Protein 5NOH (pdb70)

Foldseek 3Di:
DPALVVLLVCLLVVHPPRDLLNNLLSVLVLLCVDDLVVLVVVLVVDDDPDPVNVLSVVSSVLSVVSVVPVVVSSVVLSPDDSVVSSVNSVSSVVVVVVVVVVD/DCALVRLLVCLLVVHPPRDLLNNLLSVLVLLQPDDLVVLVVVLVVDDPPDPVNVLSVLSSVLSVVSVVPVVVSSVVLSPDDSVVSSVNSVSSVVVVVVVVVVD

Solvent-accessible surface area: 11915 Å² total; per-residue (Å²): 40,155,50,44,42,1,21,0,3,0,20,40,18,74,2,16,89,28,82,61,72,49,0,0,44,5,0,5,125,6,1,94,78,14,77,34,93,61,0,80,150,46,56,103,113,50,141,169,147,22,99,100,39,176,45,10,65,51,0,23,63,41,13,67,34,2,164,145,63,78,144,114,3,24,84,71,4,88,164,45,80,46,106,63,0,59,118,7,0,101,20,0,1,57,6,45,68,41,25,77,140,113,156,161,90,46,43,65,24,24,0,62,8,20,40,45,89,108,85,148,32,80,60,71,48,0,0,46,5,0,6,120,7,1,82,138,14,78,1,79,68,0,69,133,48,53,105,115,48,130,166,137,18,87,102,36,168,50,13,44,25,0,16,11,5,7,62,22,2,147,186,58,77,128,122,3,22,79,6,1,88,102,0,40,47,104,11,0,58,120,3,0,85,24,0,1,53,8,44,87,46,43,77,136,117,154

InterPro domains:
  IPR000571 Zinc finger, CCCH-type [PS50103] (1-28)
  IPR000571 Zinc finger, CCCH-type [SM00356] (2-27)
  IPR009452 Pneumovirus matrix 2-1 [PF06436] (29-185)
  IPR009452 Pneumovirus matrix 2-1 [PIRSF003913] (1-191)
  IPR036855 Zinc finger, CCCH-type superfamily [SSF90229] (4-26)

Radius of gyration: 19.27 Å; Cα contacts (8 Å, |Δi|>4): 205; chains: 2; bounding box: 54×31×48 Å

Secondary structure (DSSP, 8-state):
--SHHHHHHHHHHT-TT--HHHHHHHHHHHHHHS-HHHHHHHHHTS-TT-THHHHHHHHHHHHHHHHH-HHHHHHHHHHS-HHHHHHHHHHHHHHHHHHHH--/--HHHHHHHHHHTT-TT--HHHHHHHHHHHHHTS-HHHHHHHHTTS-TT-HHHHHHHHHHHHHHHHHH-HHHHHHHHHHS-HHHHHHHHHHHHHHHHHHHHT-

Sequence (206 aa):
ALGVVGVLESYIGSINNITKQSACVAMSKLLTELNSDDIKKLRDNEELNSPKIRVYNTVISYIESNRKNNKQTIHLLKRLPADVLKKTIKNTLDIHKSITINNALGVVGVLESYIGSINNITKQSACVAMSKLLTELNSDDIKKLRDNEELNSPKIRVYNTVISYIESNRKNNKQTIHLLKRLPADVLKKTIKNTLDIHKSITINN

Organism: Human respiratory syncytial virus A (strain A2) (NCBI:txid11259)

Structure (mmCIF, N/CA/C/O backbone):
data_5NOH
#
_entry.id   5NOH
#
_cell.length_a   37.954
_cell.length_b   69.241
_cell.length_c   46.604
_cell.angle_alpha   90.000
_cell.angle_beta   90.050
_cell.angle_gamma   90.000
#
_symmetry.space_group_name_H-M   'P 1 21 1'
#
loop_
_entity.id
_entity.type
_entity.pdbx_description
1 polymer 'Transcription elongation factor M2-1'
2 water water
#
loop_
_atom_site.group_PDB
_atom_site.id
_atom_site.type_symbol
_atom_site.label_atom_id
_atom_site.label_alt_id
_atom_site.label_comp_id
_atom_site.label_asym_id
_atom_site.label_entity_id
_atom_site.label_seq_id
_atom_site.pdbx_PDB_ins_code
_atom_site.Cartn_x
_atom_site.Cartn_y
_atom_site.Cartn_z
_atom_site.occupancy
_atom_site.B_iso_or_equiv
_atom_site.auth_seq_id
_atom_site.auth_comp_id
_atom_site.auth_asym_id
_atom_site.auth_atom_id
_atom_site.pdbx_PDB_model_num
ATOM 1 N N . ALA A 1 1 ? 38.793 20.093 9.101 1.00 61.50 1 ALA A N 1
ATOM 2 C CA . ALA A 1 1 ? 39.343 18.874 8.524 1.00 63.76 1 ALA A CA 1
ATOM 3 C C . ALA A 1 1 ? 38.757 17.635 9.194 1.00 66.65 1 ALA A C 1
ATOM 4 O O . ALA A 1 1 ? 38.048 17.741 10.192 1.00 74.74 1 ALA A O 1
ATOM 6 N N . LEU A 1 2 ? 39.075 16.469 8.635 1.00 68.73 2 LEU A N 1
ATOM 7 C CA . LEU A 1 2 ? 38.538 15.176 9.064 1.00 62.64 2 LEU A CA 1
ATOM 8 C C . LEU A 1 2 ? 37.021 15.118 8.875 1.00 56.23 2 LEU A C 1
ATOM 9 O O . LEU A 1 2 ? 36.257 15.876 9.476 1.00 56.88 2 LEU A O 1
ATOM 14 N N . GLY A 1 3 ? 36.591 14.203 8.020 1.00 51.29 3 GLY A N 1
ATOM 15 C CA . GLY A 1 3 ? 35.197 14.133 7.633 1.00 46.00 3 GLY A CA 1
ATOM 16 C C . GLY A 1 3 ? 34.938 15.024 6.437 1.00 38.46 3 GLY A C 1
ATOM 17 O O . GLY A 1 3 ? 35.508 16.118 6.312 1.00 31.48 3 GLY A O 1
ATOM 18 N N . VAL A 1 4 ? 34.063 14.558 5.558 1.00 33.57 4 VAL A N 1
ATOM 19 C CA . VAL A 1 4 ? 33.756 15.281 4.337 1.00 32.17 4 VAL A CA 1
ATOM 20 C C . VAL A 1 4 ? 33.292 16.722 4.601 1.00 27.36 4 VAL A C 1
ATOM 21 O O . VAL A 1 4 ? 33.792 17.662 3.981 1.00 28.61 4 VAL A O 1
ATOM 25 N N . VAL A 1 5 ? 32.337 16.906 5.506 1.00 25.75 5 VAL A N 1
ATOM 26 C CA . VAL A 1 5 ? 31.796 18.249 5.710 1.00 27.54 5 VAL A CA 1
ATOM 27 C C . VAL A 1 5 ? 32.853 19.173 6.315 1.00 30.77 5 VAL A C 1
ATOM 28 O O . VAL A 1 5 ? 32.993 20.330 5.886 1.00 31.35 5 VAL A O 1
ATOM 32 N N . GLY A 1 6 ? 33.605 18.653 7.291 1.00 24.72 6 GLY A N 1
ATOM 33 C CA . GLY A 1 6 ? 34.653 19.411 7.952 1.00 29.25 6 GLY A CA 1
ATOM 34 C C . GLY A 1 6 ? 35.702 19.872 6.955 1.00 28.47 6 GLY A C 1
ATOM 35 O O . GLY A 1 6 ? 36.123 21.030 6.986 1.00 26.26 6 GLY A O 1
ATOM 36 N N . VAL A 1 7 ? 36.107 18.978 6.057 1.00 24.33 7 VAL A N 1
ATOM 37 C CA . VAL A 1 7 ? 37.077 19.325 5.010 1.00 24.62 7 VAL A CA 1
ATOM 38 C C . VAL A 1 7 ? 36.547 20.420 4.089 1.00 25.83 7 VAL A C 1
ATOM 39 O O . VAL A 1 7 ? 37.243 21.407 3.829 1.00 23.89 7 VAL A O 1
ATOM 43 N N . LEU A 1 8 ? 35.305 20.279 3.615 1.00 20.56 8 LEU A N 1
ATOM 44 C CA . LEU A 1 8 ? 34.786 21.223 2.637 1.00 21.92 8 LEU A CA 1
ATOM 45 C C . LEU A 1 8 ? 34.492 22.595 3.240 1.00 20.71 8 LEU A C 1
ATOM 46 O O . LEU A 1 8 ? 34.800 23.620 2.615 1.00 21.61 8 LEU A O 1
ATOM 51 N N . GLU A 1 9 ? 33.877 22.634 4.427 1.00 21.31 9 GLU A N 1
ATOM 52 C CA . GLU A 1 9 ? 33.672 23.915 5.107 1.00 26.35 9 GLU A CA 1
ATOM 53 C C . GLU A 1 9 ? 35.008 24.603 5.372 1.00 23.09 9 GLU A C 1
ATOM 54 O O . GLU A 1 9 ? 35.127 25.829 5.245 1.00 24.33 9 GLU A O 1
ATOM 60 N N . SER A 1 10 ? 36.007 23.812 5.750 1.00 23.99 10 SER A N 1
ATOM 61 C CA . SER A 1 10 ? 37.321 24.366 6.049 1.00 24.05 10 SER A CA 1
ATOM 62 C C . SER A 1 10 ? 37.950 24.964 4.796 1.00 25.39 10 SER A C 1
ATOM 63 O O . SER A 1 10 ? 38.534 26.052 4.853 1.00 27.26 10 SER A O 1
ATOM 66 N N . TYR A 1 11 ? 37.823 24.267 3.665 1.00 26.31 11 TYR A N 1
ATOM 67 C CA . TYR A 1 11 ? 38.407 24.752 2.409 1.00 26.66 11 TYR A CA 1
ATOM 68 C C . TYR A 1 11 ? 37.760 26.065 1.988 1.00 22.56 11 TYR A C 1
ATOM 69 O O . TYR A 1 11 ? 38.455 27.031 1.665 1.00 23.70 11 TYR A O 1
ATOM 78 N N . ILE A 1 12 ? 36.431 26.107 2.014 1.00 22.69 12 ILE A N 1
ATOM 79 C CA . ILE A 1 12 ? 35.694 27.329 1.709 1.00 28.10 12 ILE A CA 1
ATOM 80 C C . ILE A 1 12 ? 36.103 28.474 2.616 1.00 31.37 12 ILE A C 1
ATOM 81 O O . ILE A 1 12 ? 36.245 29.617 2.173 1.00 33.53 12 ILE A O 1
ATOM 86 N N . GLY A 1 13 ? 36.301 28.161 3.894 1.00 26.14 13 GLY A N 1
ATOM 87 C CA . GLY A 1 13 ? 36.622 29.175 4.881 1.00 26.31 13 GLY A CA 1
ATOM 88 C C . GLY A 1 13 ? 38.104 29.480 5.015 1.00 28.88 13 GLY A C 1
ATOM 89 O O . GLY A 1 13 ? 38.491 30.323 5.831 1.00 34.22 13 GLY A O 1
ATOM 90 N N . SER A 1 14 ? 38.931 28.801 4.224 1.00 26.18 14 SER A N 1
ATOM 91 C CA . SER A 1 14 ? 40.377 29.036 4.223 1.00 30.43 14 SER A CA 1
ATOM 92 C C . SER A 1 14 ? 41.011 28.740 5.587 1.00 28.10 14 SER A C 1
ATOM 93 O O . SER A 1 14 ? 41.919 29.453 6.039 1.00 30.76 14 SER A O 1
ATOM 96 N N . ILE A 1 15 ? 40.535 27.691 6.248 1.00 27.09 15 ILE A N 1
ATOM 97 C CA . ILE A 1 15 ? 41.162 27.266 7.498 1.00 31.14 15 ILE A CA 1
ATOM 98 C C . ILE A 1 15 ? 41.540 25.791 7.418 1.00 29.08 15 ILE A C 1
ATOM 99 O O . ILE A 1 15 ? 41.084 25.075 6.515 1.00 24.53 15 ILE A O 1
ATOM 104 N N . ASN A 1 16 ? 42.395 25.376 8.359 1.00 29.46 16 ASN A N 1
ATOM 105 C CA . ASN A 1 16 ? 42.899 24.006 8.487 1.00 29.19 16 ASN A CA 1
ATOM 106 C C . ASN A 1 16 ? 43.807 23.563 7.340 1.00 26.42 16 ASN A C 1
ATOM 107 O O . ASN A 1 16 ? 44.076 22.368 7.194 1.00 26.16 16 ASN A O 1
ATOM 112 N N . ASN A 1 17 ? 44.294 24.520 6.551 1.00 25.24 17 ASN A N 1
ATOM 113 C CA . ASN A 1 17 ? 45.248 24.233 5.471 1.00 24.65 17 ASN A CA 1
ATOM 114 C C . ASN A 1 17 ? 44.814 23.087 4.560 1.00 33.76 17 ASN A C 1
ATOM 115 O O . ASN A 1 17 ? 45.587 22.175 4.272 1.00 34.03 17 ASN A O 1
ATOM 120 N N . ILE A 1 18 ? 43.567 23.125 4.117 1.00 28.77 18 ILE A N 1
ATOM 121 C CA . ILE A 1 18 ? 43.065 22.093 3.233 1.00 22.30 18 ILE A CA 1
ATOM 122 C C . ILE A 1 18 ? 43.634 22.295 1.837 1.00 28.07 18 ILE A C 1
ATOM 123 O O . ILE A 1 18 ? 43.543 23.382 1.269 1.00 29.87 18 ILE A O 1
ATOM 128 N N . THR A 1 19 ? 44.238 21.262 1.276 1.00 26.15 19 THR A N 1
ATOM 129 C CA . THR A 1 19 ? 44.753 21.411 -0.073 1.00 29.92 19 THR A CA 1
ATOM 130 C C . THR A 1 19 ? 43.594 21.299 -1.069 1.00 31.03 19 THR A C 1
ATOM 131 O O . THR A 1 19 ? 42.542 20.745 -0.751 1.00 26.04 19 THR A O 1
ATOM 135 N N . LYS A 1 20 ? 43.790 21.864 -2.253 1.00 25.97 20 LYS A N 1
ATOM 136 C CA . LYS A 1 20 ? 42.828 21.740 -3.351 1.00 31.75 20 LYS A CA 1
ATOM 137 C C . LYS A 1 20 ? 42.488 20.266 -3.589 1.00 28.58 20 LYS A C 1
ATOM 138 O O . LYS A 1 20 ? 41.315 19.892 -3.712 1.00 25.25 20 LYS A O 1
ATOM 144 N N . GLN A 1 21 ? 43.527 19.428 -3.615 1.00 30.64 21 GLN A N 1
ATOM 145 C CA . GLN A 1 21 ? 43.352 17.986 -3.806 1.00 31.10 21 GLN A CA 1
ATOM 146 C C . GLN A 1 21 ? 42.396 17.376 -2.775 1.00 29.77 21 GLN A C 1
ATOM 147 O O . GLN A 1 21 ? 41.491 16.619 -3.136 1.00 34.09 21 GLN A O 1
ATOM 153 N N . SER A 1 22 ? 42.588 17.715 -1.502 1.00 29.85 22 SER A N 1
ATOM 154 C CA . SER A 1 22 ? 41.753 17.173 -0.422 1.00 27.94 22 SER A CA 1
ATOM 155 C C . SER A 1 22 ? 40.309 17.607 -0.554 1.00 26.76 22 SER A C 1
ATOM 156 O O . SER A 1 22 ? 39.389 16.827 -0.306 1.00 25.67 22 SER A O 1
ATOM 159 N N . ALA A 1 23 ? 40.113 18.869 -0.918 1.00 24.99 23 ALA A N 1
ATOM 160 C CA . ALA A 1 23 ? 38.769 19.400 -1.086 1.00 25.68 23 ALA A CA 1
ATOM 161 C C . ALA A 1 23 ? 38.061 18.701 -2.251 1.00 27.23 23 ALA A C 1
ATOM 162 O O . ALA A 1 23 ? 36.882 18.376 -2.161 1.00 30.12 23 ALA A O 1
ATOM 164 N N . CYS A 1 24 ? 38.781 18.464 -3.344 1.00 25.77 24 CYS A N 1
ATOM 165 C CA . CYS A 1 24 ? 38.169 17.828 -4.507 1.00 25.83 24 CYS A CA 1
ATOM 166 C C . CYS A 1 24 ? 37.890 16.349 -4.243 1.00 28.13 24 CYS A C 1
ATOM 167 O O . CYS A 1 24 ? 36.882 15.807 -4.709 1.00 25.89 24 CYS A O 1
ATOM 170 N N . VAL A 1 25 ? 38.768 15.701 -3.486 1.00 26.40 25 VAL A N 1
ATOM 171 C CA . VAL A 1 25 ? 38.509 14.325 -3.066 1.00 29.26 25 VAL A CA 1
ATOM 172 C C . VAL A 1 25 ? 37.266 14.246 -2.175 1.00 30.86 25 VAL A C 1
ATOM 173 O O . VAL A 1 25 ? 36.431 13.348 -2.351 1.00 31.57 25 VAL A O 1
ATOM 177 N N . ALA A 1 26 ? 37.128 15.188 -1.237 1.00 23.95 26 ALA A N 1
ATOM 178 C CA . ALA A 1 26 ? 35.936 15.231 -0.376 1.00 26.38 26 ALA A CA 1
ATOM 179 C C . ALA A 1 26 ? 34.669 15.544 -1.181 1.00 24.54 26 ALA A C 1
ATOM 180 O O . ALA A 1 26 ? 33.597 15.040 -0.870 1.00 27.69 26 ALA A O 1
ATOM 182 N N . MET A 1 27 ? 34.789 16.418 -2.176 1.00 21.44 27 MET A N 1
ATOM 183 C CA . MET A 1 27 ? 33.653 16.739 -3.036 1.00 25.39 27 MET A CA 1
ATOM 184 C C . MET A 1 27 ? 33.143 15.497 -3.762 1.00 29.39 27 MET A C 1
ATOM 185 O O . MET A 1 27 ? 31.926 15.279 -3.873 1.00 25.41 27 MET A O 1
ATOM 190 N N . SER A 1 28 ? 34.073 14.676 -4.245 1.00 27.22 28 SER A N 1
ATOM 191 C CA . SER A 1 28 ? 33.703 13.451 -4.939 1.00 27.97 28 SER A CA 1
ATOM 192 C C . SER A 1 28 ? 32.893 12.532 -4.014 1.00 33.00 28 SER A C 1
ATOM 193 O O . SER A 1 28 ? 31.855 11.973 -4.417 1.00 24.29 28 SER A O 1
ATOM 196 N N . LYS A 1 29 ? 33.362 12.392 -2.776 1.00 26.98 29 LYS A N 1
ATOM 197 C CA . LYS A 1 29 ? 32.651 11.608 -1.763 1.00 29.18 29 LYS A CA 1
ATOM 198 C C . LYS A 1 29 ? 31.246 12.156 -1.471 1.00 27.17 29 LYS A C 1
ATOM 199 O O . LYS A 1 29 ? 30.296 11.389 -1.334 1.00 32.24 29 LYS A O 1
ATOM 205 N N . LEU A 1 30 ? 31.118 13.475 -1.361 1.00 26.57 30 LEU A N 1
ATOM 206 C CA . LEU A 1 30 ? 29.804 14.087 -1.130 1.00 26.70 30 LEU A CA 1
ATOM 207 C C . LEU A 1 30 ? 28.857 13.869 -2.322 1.00 28.39 30 LEU A C 1
ATOM 208 O O . LEU A 1 30 ? 27.684 13.513 -2.141 1.00 27.60 30 LEU A O 1
ATOM 213 N N . LEU A 1 31 ? 29.366 14.081 -3.534 1.00 24.75 31 LEU A N 1
ATOM 214 C CA . LEU A 1 31 ? 28.570 13.899 -4.748 1.00 23.29 31 LEU A CA 1
ATOM 215 C C . LEU A 1 31 ? 28.089 12.459 -4.866 1.00 24.19 31 LEU A C 1
ATOM 216 O O . LEU A 1 31 ? 26.972 12.209 -5.307 1.00 26.30 31 LEU A O 1
ATOM 221 N N . THR A 1 32 ? 28.934 11.521 -4.451 1.00 26.61 32 THR A N 1
ATOM 222 C CA . THR A 1 32 ? 28.561 10.108 -4.452 1.00 31.42 32 THR A CA 1
ATOM 223 C C . THR A 1 32 ? 27.376 9.869 -3.515 1.00 33.62 32 THR A C 1
ATOM 224 O O . THR A 1 32 ? 26.484 9.074 -3.811 1.00 30.79 32 THR A O 1
ATOM 228 N N . GLU A 1 33 ? 27.368 10.576 -2.392 1.00 31.03 33 GLU A N 1
ATOM 229 C CA . GLU A 1 33 ? 26.320 10.390 -1.395 1.00 35.24 33 GLU A CA 1
ATOM 230 C C . GLU A 1 33 ? 25.009 11.023 -1.847 1.00 36.54 33 GLU A C 1
ATOM 231 O O . GLU A 1 33 ? 23.935 10.542 -1.496 1.00 39.37 33 GLU A O 1
ATOM 233 N N . LEU A 1 34 ? 25.095 12.100 -2.624 1.00 30.84 34 LEU A N 1
ATOM 234 C CA . LEU A 1 34 ? 23.895 12.797 -3.083 1.00 33.72 34 LEU A CA 1
ATOM 235 C C . LEU A 1 34 ? 23.184 11.995 -4.167 1.00 33.57 34 LEU A C 1
ATOM 236 O O . LEU A 1 34 ? 23.820 11.344 -4.995 1.00 34.50 34 LEU A O 1
ATOM 241 N N . ASN A 1 35 ? 21.857 12.030 -4.137 1.00 31.55 35 ASN A N 1
ATOM 242 C CA . ASN A 1 35 ? 21.049 11.363 -5.146 1.00 40.25 35 ASN A CA 1
ATOM 243 C C . ASN A 1 35 ? 20.437 12.394 -6.097 1.00 36.28 35 ASN A C 1
ATOM 244 O O . ASN A 1 35 ? 19.714 13.289 -5.668 1.00 35.95 35 ASN A O 1
ATOM 249 N N . SER A 1 36 ? 20.745 12.281 -7.384 1.00 35.04 36 SER A N 1
ATOM 250 C CA . SER A 1 36 ? 20.319 13.292 -8.343 1.00 41.16 36 SER A CA 1
ATOM 251 C C . SER A 1 36 ? 18.791 13.336 -8.489 1.00 41.39 36 SER A C 1
ATOM 252 O O . SER A 1 36 ? 18.223 14.386 -8.790 1.00 42.83 36 SER A O 1
ATOM 255 N N . ASP A 1 37 ? 18.123 12.208 -8.268 1.00 40.33 37 ASP A N 1
ATOM 256 C CA . ASP A 1 37 ? 16.664 12.203 -8.284 1.00 42.57 37 ASP A CA 1
ATOM 257 C C . ASP A 1 37 ? 16.083 13.029 -7.127 1.00 47.44 37 ASP A C 1
ATOM 258 O O . ASP A 1 37 ? 15.056 13.692 -7.287 1.00 47.49 37 ASP A O 1
ATOM 263 N N . ASP A 1 38 ? 16.733 12.996 -5.968 1.00 44.62 38 ASP A N 1
ATOM 264 C CA . ASP A 1 38 ? 16.287 13.807 -4.834 1.00 48.55 38 ASP A CA 1
ATOM 265 C C . ASP A 1 38 ? 16.367 15.289 -5.168 1.00 45.15 38 ASP A C 1
ATOM 266 O O . ASP A 1 38 ? 15.500 16.077 -4.798 1.00 45.96 38 ASP A O 1
ATOM 271 N N . ILE A 1 39 ? 17.433 15.657 -5.867 1.00 41.19 39 ILE A N 1
ATOM 272 C CA . ILE A 1 39 ? 17.711 17.050 -6.181 1.00 34.11 39 ILE A CA 1
ATOM 273 C C . ILE A 1 39 ? 16.779 17.564 -7.272 1.00 34.86 39 ILE A C 1
ATOM 274 O O . ILE A 1 39 ? 16.304 18.700 -7.202 1.00 34.14 39 ILE A O 1
ATOM 279 N N . LYS A 1 40 ? 16.510 16.729 -8.271 1.00 29.10 40 LYS A N 1
ATOM 280 C CA . LYS A 1 40 ? 15.505 17.077 -9.284 1.00 36.96 40 LYS A CA 1
ATOM 281 C C . LYS A 1 40 ? 14.143 17.329 -8.639 1.00 36.36 40 LYS A C 1
ATOM 282 O O . LYS A 1 40 ? 13.413 18.237 -9.049 1.00 35.42 40 LYS A O 1
ATOM 288 N N . LYS A 1 41 ? 13.813 16.543 -7.616 1.00 41.44 41 LYS A N 1
ATOM 289 C CA . LYS A 1 41 ? 12.569 16.749 -6.873 1.00 48.79 41 LYS A CA 1
ATOM 290 C C . LYS A 1 41 ? 12.566 18.093 -6.148 1.00 40.27 41 LYS A C 1
ATOM 291 O O . LYS A 1 41 ? 11.585 18.833 -6.206 1.00 35.01 41 LYS A O 1
ATOM 297 N N . LEU A 1 42 ? 13.668 18.416 -5.478 1.00 37.25 42 LEU A N 1
ATOM 298 C CA . LEU A 1 42 ? 13.783 19.703 -4.802 1.00 35.36 42 LEU A CA 1
ATOM 299 C C . LEU A 1 42 ? 13.664 20.836 -5.816 1.00 36.10 42 LEU A C 1
ATOM 300 O O . LEU A 1 42 ? 13.009 21.848 -5.566 1.00 30.84 42 LEU A O 1
ATOM 305 N N . ARG A 1 43 ? 14.312 20.654 -6.960 1.00 32.10 43 ARG A N 1
ATOM 306 C CA . ARG A 1 43 ? 14.286 21.638 -8.035 1.00 29.71 43 ARG A CA 1
ATOM 307 C C . ARG A 1 43 ? 12.852 21.917 -8.518 1.00 34.07 43 ARG A C 1
ATOM 308 O O . ARG A 1 43 ? 12.458 23.070 -8.757 1.00 32.09 43 ARG A O 1
ATOM 316 N N . ASP A 1 44 ? 12.067 20.861 -8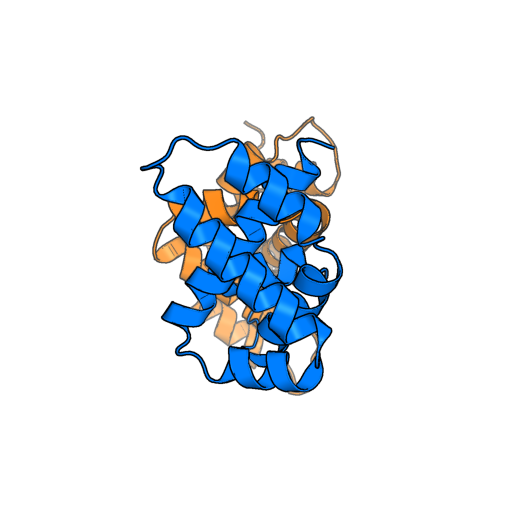.653 1.00 31.71 44 ASP A N 1
ATOM 317 C CA . ASP A 1 44 ? 10.722 21.010 -9.178 1.00 36.07 44 ASP A CA 1
ATOM 318 C C . ASP A 1 44 ? 9.742 21.554 -8.135 1.00 35.36 44 ASP A C 1
ATOM 319 O O . ASP A 1 44 ? 8.580 21.819 -8.457 1.00 37.49 44 ASP A O 1
ATOM 324 N N . ASN A 1 45 ? 10.204 21.735 -6.897 1.00 34.21 45 ASN A N 1
ATOM 325 C CA . ASN A 1 45 ? 9.373 22.374 -5.865 1.00 35.34 45 ASN A CA 1
ATOM 326 C C . ASN A 1 45 ? 9.434 23.890 -5.984 1.00 39.98 45 ASN A C 1
ATOM 327 O O . ASN A 1 45 ? 8.711 24.602 -5.290 1.00 37.29 45 ASN A O 1
ATOM 332 N N . GLU A 1 46 ? 10.325 24.377 -6.843 1.00 35.59 46 GLU A N 1
ATOM 333 C CA . GLU A 1 46 ? 10.540 25.810 -7.001 1.00 33.75 46 GLU A CA 1
ATOM 334 C C . GLU A 1 46 ? 9.634 26.434 -8.059 1.00 35.13 46 GLU A C 1
ATOM 335 O O . GLU A 1 46 ? 9.252 25.775 -9.026 1.00 34.92 46 GLU A O 1
ATOM 341 N N . GLU A 1 47 ? 9.302 27.709 -7.874 1.00 34.65 47 GLU A N 1
ATOM 342 C CA . GLU A 1 47 ? 8.589 28.466 -8.896 1.00 35.29 47 GLU A CA 1
ATOM 343 C C . GLU A 1 47 ? 9.507 28.731 -10.084 1.00 44.33 47 GLU A C 1
ATOM 344 O O . GLU A 1 47 ? 10.732 28.678 -9.947 1.00 38.86 47 GLU A O 1
ATOM 350 N N . LEU A 1 48 ? 8.902 29.034 -11.232 1.00 46.49 48 LEU A N 1
ATOM 351 C CA . LEU A 1 48 ? 9.604 29.054 -12.513 1.00 43.89 48 LEU A CA 1
ATOM 352 C C . LEU A 1 48 ? 10.780 30.032 -12.599 1.00 45.24 48 LEU A C 1
ATOM 353 O O . LEU A 1 48 ? 11.800 29.700 -13.209 1.00 43.57 48 LEU A O 1
ATOM 358 N N . ASN A 1 49 ? 10.679 31.223 -12.015 1.00 46.06 49 ASN A N 1
ATOM 359 C CA . ASN A 1 49 ? 11.874 32.068 -12.003 1.00 61.40 49 ASN A CA 1
ATOM 360 C C . ASN A 1 49 ? 12.549 32.145 -10.628 1.00 43.68 49 ASN A C 1
ATOM 361 O O . ASN A 1 49 ? 13.015 33.201 -10.205 1.00 38.26 49 ASN A O 1
ATOM 366 N N . SER A 1 50 ? 12.640 31.007 -9.951 1.00 35.13 50 SER A N 1
ATOM 367 C CA . SER A 1 50 ? 13.497 30.903 -8.777 1.00 32.99 50 SER A CA 1
ATOM 368 C C . SER A 1 50 ? 14.954 30.776 -9.222 1.00 34.61 50 SER A C 1
ATOM 369 O O . SER A 1 50 ? 15.257 29.952 -10.080 1.00 35.20 50 SER A O 1
ATOM 372 N N . PRO A 1 51 ? 15.855 31.591 -8.644 1.00 39.86 51 PRO A N 1
ATOM 373 C CA . PRO A 1 51 ? 17.294 31.474 -8.919 1.00 39.14 51 PRO A CA 1
ATOM 374 C C . PRO A 1 51 ? 17.863 30.118 -8.504 1.00 35.52 51 PRO A C 1
ATOM 375 O O . PRO A 1 51 ? 18.935 29.731 -8.972 1.00 35.80 51 PRO A O 1
ATOM 379 N N . LYS A 1 52 ? 17.145 29.397 -7.650 1.00 31.08 52 LYS A N 1
ATOM 380 C CA . LYS A 1 52 ? 17.630 28.116 -7.149 1.00 32.40 52 LYS A CA 1
ATOM 381 C C . LYS A 1 52 ? 17.657 27.010 -8.205 1.00 28.44 52 LYS A C 1
ATOM 382 O O . LYS A 1 52 ? 18.453 26.080 -8.098 1.00 29.93 52 LYS A O 1
ATOM 388 N N . ILE A 1 53 ? 16.785 27.097 -9.208 1.00 30.19 53 ILE A N 1
ATOM 389 C CA . ILE A 1 53 ? 16.692 26.062 -10.232 1.00 27.56 53 ILE A CA 1
ATOM 390 C C . ILE A 1 53 ? 18.022 25.895 -10.982 1.00 34.93 53 ILE A C 1
ATOM 391 O O . ILE A 1 53 ? 18.512 24.783 -11.151 1.00 26.16 53 ILE A O 1
ATOM 396 N N . ARG A 1 54 ? 18.583 27.011 -11.433 1.00 27.75 54 ARG A N 1
ATOM 397 C CA . ARG A 1 54 ? 19.896 27.028 -12.080 1.00 32.68 54 ARG A CA 1
ATOM 398 C C . ARG A 1 54 ? 20.982 26.397 -11.201 1.00 33.91 54 ARG A C 1
ATOM 399 O O . ARG A 1 54 ? 21.840 25.644 -11.685 1.00 30.78 54 ARG A O 1
ATOM 407 N N . VAL A 1 55 ? 20.951 26.711 -9.909 1.00 35.48 55 VAL A N 1
ATOM 408 C CA . VAL A 1 55 ? 21.930 26.157 -8.967 1.00 27.42 55 VAL A CA 1
ATOM 409 C C . VAL A 1 55 ? 21.773 24.636 -8.850 1.00 33.24 55 VAL A C 1
ATOM 410 O O . VAL A 1 55 ? 22.748 23.891 -8.943 1.00 25.69 55 VAL A O 1
ATOM 414 N N . TYR A 1 56 ? 20.534 24.185 -8.647 1.00 29.90 56 TYR A N 1
ATOM 415 C CA . TYR A 1 56 ? 20.216 22.759 -8.591 1.00 27.53 56 TYR A CA 1
ATOM 416 C C . TYR A 1 56 ? 20.738 22.033 -9.820 1.00 28.22 56 TYR A C 1
ATOM 417 O O . TYR A 1 56 ? 21.327 20.952 -9.717 1.00 26.81 56 TYR A O 1
ATOM 426 N N . ASN A 1 57 ? 20.527 22.634 -10.985 1.00 24.57 57 ASN A N 1
ATOM 427 C CA . ASN A 1 57 ? 21.003 22.038 -12.220 1.00 24.41 57 ASN A CA 1
ATOM 428 C C . ASN A 1 57 ? 22.535 21.921 -12.284 1.00 23.97 57 ASN A C 1
ATOM 429 O O . ASN A 1 57 ? 23.040 20.937 -12.818 1.00 23.79 57 ASN A O 1
ATOM 434 N N . THR A 1 58 ? 23.275 22.900 -11.773 1.00 26.63 58 THR A N 1
ATOM 435 C CA . THR A 1 58 ? 24.741 22.748 -11.772 1.00 29.71 58 THR A CA 1
ATOM 436 C C . THR A 1 58 ? 25.162 21.591 -10.863 1.00 30.18 58 THR A C 1
ATOM 437 O O . THR A 1 58 ? 26.081 20.843 -11.193 1.00 26.30 58 THR A O 1
ATOM 441 N N . VAL A 1 59 ? 24.484 21.419 -9.731 1.00 24.49 59 VAL A N 1
ATOM 442 C CA . VAL A 1 59 ? 24.884 20.353 -8.808 1.00 29.66 59 VAL A CA 1
ATOM 443 C C . VAL A 1 59 ? 24.521 18.994 -9.412 1.00 26.69 59 VAL A C 1
ATOM 444 O O . VAL A 1 59 ? 25.262 18.025 -9.277 1.00 25.25 59 VAL A O 1
ATOM 448 N N . ILE A 1 60 ? 23.391 18.926 -10.102 1.00 24.51 60 ILE A N 1
ATOM 449 C CA . ILE A 1 60 ? 23.057 17.726 -10.860 1.00 23.60 60 ILE A CA 1
ATOM 450 C C . ILE A 1 60 ? 24.157 17.392 -11.889 1.00 26.03 60 ILE A C 1
ATOM 451 O O . ILE A 1 60 ? 24.522 16.227 -12.061 1.00 23.42 60 ILE A O 1
ATOM 456 N N . SER A 1 61 ? 24.704 18.411 -12.548 1.00 22.92 61 SER A N 1
ATOM 457 C CA . SER A 1 61 ? 25.771 18.167 -13.525 1.00 26.45 61 SER A CA 1
ATOM 458 C C . SER A 1 61 ? 27.053 17.640 -12.847 1.00 27.67 61 SER A C 1
ATOM 459 O O . SER A 1 61 ? 27.771 16.822 -13.432 1.00 25.44 61 SER A O 1
ATOM 462 N N . TYR A 1 62 ? 27.336 18.085 -11.624 1.00 24.09 62 TYR A N 1
ATOM 463 C CA . TYR A 1 62 ? 28.522 17.574 -10.910 1.00 26.98 62 TYR A CA 1
ATOM 464 C C . TYR A 1 62 ? 28.319 16.106 -10.557 1.00 27.82 62 TYR A C 1
ATOM 465 O O . TYR A 1 62 ? 29.230 15.289 -10.709 1.00 26.29 62 TYR A O 1
ATOM 474 N N . ILE A 1 63 ? 27.118 15.776 -10.085 1.00 26.58 63 ILE A N 1
ATOM 475 C CA . ILE A 1 63 ? 26.817 14.411 -9.668 1.00 24.03 63 ILE A CA 1
ATOM 476 C C . ILE A 1 63 ? 26.932 13.457 -10.851 1.00 28.53 63 ILE A C 1
ATOM 477 O O . ILE A 1 63 ? 27.437 12.341 -10.719 1.00 28.03 63 ILE A O 1
ATOM 482 N N . GLU A 1 64 ? 26.458 13.907 -12.010 1.00 30.78 64 GLU A N 1
ATOM 483 C CA . GLU A 1 64 ? 26.457 13.086 -13.211 1.00 28.19 64 GLU A CA 1
ATOM 484 C C . GLU A 1 64 ? 27.889 12.856 -13.686 1.00 29.45 64 GLU A C 1
ATOM 485 O O . GLU A 1 64 ? 28.263 11.741 -14.050 1.00 30.77 64 GLU A O 1
ATOM 491 N N . SER A 1 65 ? 28.695 13.913 -13.671 1.00 28.92 65 SER A N 1
ATOM 492 C CA . SER A 1 65 ? 30.117 13.772 -14.000 1.00 32.45 65 SER A CA 1
ATOM 493 C C . SER A 1 65 ? 30.819 12.790 -13.053 1.00 30.48 65 SER A C 1
ATOM 494 O O . SER A 1 65 ? 31.566 11.903 -13.489 1.00 25.56 65 SER A O 1
ATOM 497 N N . ASN A 1 66 ? 30.559 12.947 -11.759 1.00 27.82 66 ASN A N 1
ATOM 498 C CA . ASN A 1 66 ? 31.209 12.124 -10.738 1.00 30.03 66 ASN A CA 1
ATOM 499 C C . ASN A 1 66 ? 30.798 10.661 -10.870 1.00 29.43 66 ASN A C 1
ATOM 500 O O . ASN A 1 66 ? 31.613 9.755 -10.691 1.00 27.35 66 ASN A O 1
ATOM 505 N N . ARG A 1 67 ? 29.533 10.435 -11.216 1.00 30.31 67 ARG A N 1
ATOM 506 C CA . ARG A 1 67 ? 29.036 9.073 -11.356 1.00 29.85 67 ARG A CA 1
ATOM 507 C C . ARG A 1 67 ? 29.753 8.335 -12.493 1.00 30.55 67 ARG A C 1
ATOM 508 O O . ARG A 1 67 ? 30.070 7.156 -12.364 1.00 36.48 67 ARG A O 1
ATOM 516 N N . LYS A 1 68 ? 30.012 9.032 -13.597 1.00 27.54 68 LYS A N 1
ATOM 517 C CA . LYS A 1 68 ? 30.694 8.427 -14.748 1.00 30.14 68 LYS A CA 1
ATOM 518 C C . LYS A 1 68 ? 32.144 8.081 -14.436 1.00 32.90 68 LYS A C 1
ATOM 519 O O . LYS A 1 68 ? 32.650 7.048 -14.878 1.00 32.57 68 LYS A O 1
ATOM 525 N N . ASN A 1 69 ? 32.800 8.945 -13.669 1.00 29.55 69 ASN A N 1
ATOM 526 C CA . ASN A 1 69 ? 34.211 8.778 -13.355 1.00 29.69 69 ASN A CA 1
ATOM 527 C C . ASN A 1 69 ? 34.62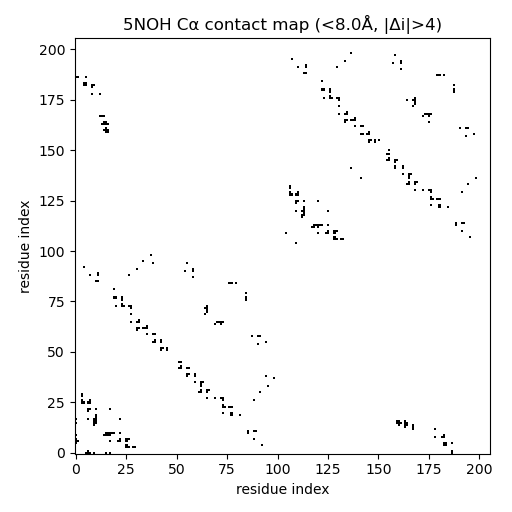2 9.650 -12.166 1.00 26.26 69 ASN A C 1
ATOM 528 O O . ASN A 1 69 ? 34.739 10.872 -12.299 1.00 29.46 69 ASN A O 1
ATOM 533 N N . ASN A 1 70 ? 34.821 9.029 -11.004 1.00 25.96 70 ASN A N 1
ATOM 534 C CA . ASN A 1 70 ? 35.238 9.751 -9.790 1.00 27.28 70 ASN A CA 1
ATOM 535 C C . ASN A 1 70 ? 36.579 10.476 -9.961 1.00 23.62 70 ASN A C 1
ATOM 536 O O . ASN A 1 70 ? 36.694 11.677 -9.710 1.00 25.35 70 ASN A O 1
ATOM 541 N N . LYS A 1 71 ? 37.594 9.730 -10.371 1.00 24.03 71 LYS A N 1
ATOM 542 C CA . LYS A 1 71 ? 38.952 10.274 -10.465 1.00 31.93 71 LYS A CA 1
ATOM 543 C C . LYS A 1 71 ? 39.048 11.407 -11.499 1.00 29.57 71 LYS A C 1
ATOM 544 O O . LYS A 1 71 ? 39.688 12.432 -11.244 1.00 28.32 71 LYS A O 1
ATOM 550 N N . GLN A 1 72 ? 38.391 11.239 -12.645 1.00 32.73 72 GLN A N 1
ATOM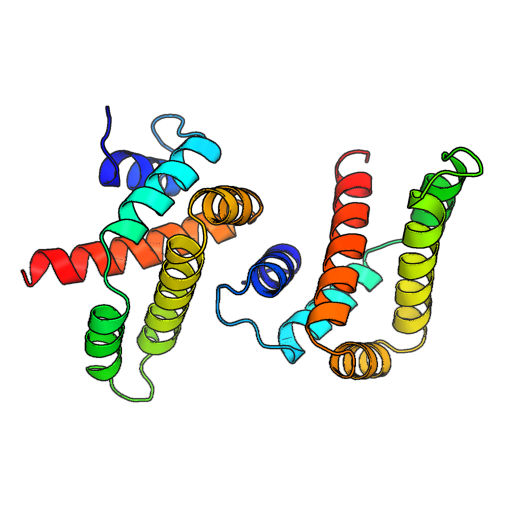 551 C CA . GLN A 1 72 ? 38.369 12.279 -13.676 1.00 30.98 72 GLN A CA 1
ATOM 552 C C . GLN A 1 72 ? 37.652 13.541 -13.176 1.00 27.57 72 GLN A C 1
ATOM 553 O O . GLN A 1 72 ? 38.048 14.669 -13.491 1.00 27.17 72 GLN A O 1
ATOM 559 N N . THR A 1 73 ? 36.599 13.361 -12.386 1.00 24.88 73 THR A N 1
ATOM 560 C CA . THR A 1 73 ? 35.884 14.512 -11.847 1.00 28.29 73 THR A CA 1
ATOM 561 C C . THR A 1 73 ? 36.701 15.248 -10.771 1.00 22.81 73 THR A C 1
ATOM 562 O O . THR A 1 73 ? 36.677 16.487 -10.685 1.00 24.42 73 THR A O 1
ATOM 566 N N . ILE A 1 74 ? 37.421 14.490 -9.955 1.00 22.71 74 ILE A N 1
ATOM 567 C CA . ILE A 1 74 ? 38.346 15.090 -8.988 1.00 25.44 74 ILE A CA 1
ATOM 568 C C . ILE A 1 74 ? 39.379 15.944 -9.724 1.00 28.93 74 ILE A C 1
ATOM 569 O O . ILE A 1 74 ? 39.650 17.082 -9.319 1.00 29.69 74 ILE A O 1
ATOM 574 N N . HIS A 1 75 ? 39.928 15.412 -10.817 1.00 24.23 75 HIS A N 1
ATOM 575 C CA . HIS A 1 75 ? 40.917 16.152 -11.613 1.00 27.33 75 HIS A CA 1
ATOM 576 C C . HIS A 1 75 ? 40.303 17.395 -12.249 1.00 35.11 75 HIS A C 1
ATOM 577 O O . HIS A 1 75 ? 40.920 18.462 -12.277 1.00 24.67 75 HIS A O 1
ATOM 584 N N . LEU A 1 76 ? 39.087 17.241 -12.765 1.00 29.06 76 LEU A N 1
ATOM 585 C CA . LEU A 1 76 ? 38.330 18.355 -13.335 1.00 27.69 76 LEU A CA 1
ATOM 586 C C . LEU A 1 76 ? 38.085 19.469 -12.316 1.00 26.55 76 LEU A C 1
ATOM 587 O O . LEU A 1 76 ? 38.336 20.646 -12.604 1.00 28.01 76 LEU A O 1
ATOM 592 N N . LEU A 1 77 ? 37.578 19.110 -11.139 1.00 22.76 77 LEU A N 1
ATOM 593 C CA . LEU A 1 77 ? 37.303 20.100 -10.099 1.00 27.95 77 LEU A CA 1
ATOM 594 C C . LEU A 1 77 ? 38.576 20.844 -9.697 1.00 26.71 77 LEU A C 1
ATOM 595 O O . LEU A 1 77 ? 38.556 22.061 -9.481 1.00 27.26 77 LEU A O 1
ATOM 600 N N . LYS A 1 78 ? 39.681 20.107 -9.619 1.00 22.91 78 LYS A N 1
ATOM 601 C CA . LYS A 1 78 ? 40.986 20.676 -9.273 1.00 29.63 78 LYS A CA 1
ATOM 602 C C . LYS A 1 78 ? 41.501 21.695 -10.315 1.00 36.04 78 LYS A C 1
ATOM 603 O O . LYS A 1 78 ? 42.372 22.526 -10.004 1.00 36.94 78 LYS A O 1
ATOM 609 N N . ARG A 1 79 ? 40.974 21.632 -11.541 1.00 35.71 79 ARG A N 1
ATOM 610 C CA . ARG A 1 79 ? 41.356 22.576 -12.606 1.00 38.37 79 ARG A CA 1
ATOM 611 C C . ARG A 1 79 ? 40.572 23.898 -12.553 1.00 38.60 79 ARG A C 1
ATOM 612 O O . ARG A 1 79 ? 41.003 24.901 -13.125 1.00 38.96 79 ARG A O 1
ATOM 620 N N . LEU A 1 80 ? 39.427 23.904 -11.875 1.00 29.13 80 LEU A N 1
ATOM 621 C CA . LEU A 1 80 ? 38.695 25.151 -11.678 1.00 26.70 80 LEU A CA 1
ATOM 622 C C . LEU A 1 80 ? 39.509 26.134 -10.828 1.00 33.39 80 LEU A C 1
ATOM 623 O O . LEU A 1 80 ? 40.142 25.739 -9.843 1.00 32.40 80 LEU A O 1
ATOM 628 N N . PRO A 1 81 ? 39.514 27.418 -11.222 1.00 30.79 81 PRO A N 1
ATOM 629 C CA . PRO A 1 81 ? 40.101 28.446 -10.366 1.00 28.14 81 PRO A CA 1
ATOM 630 C C . PRO A 1 81 ? 39.496 28.364 -8.977 1.00 32.06 81 PRO A C 1
ATOM 631 O O . PRO A 1 81 ? 38.300 28.073 -8.855 1.00 28.63 81 PRO A O 1
ATOM 635 N N . ALA A 1 82 ? 40.318 28.586 -7.953 1.00 31.80 82 ALA A N 1
ATOM 636 C CA . ALA A 1 82 ? 39.918 28.341 -6.565 1.00 29.91 82 ALA A CA 1
ATOM 637 C C . ALA A 1 82 ? 38.611 29.035 -6.184 1.00 32.98 82 ALA A C 1
ATOM 638 O O . ALA A 1 82 ? 37.800 28.468 -5.453 1.00 33.22 82 ALA A O 1
ATOM 640 N N . ASP A 1 83 ? 38.402 30.253 -6.679 1.00 33.68 83 ASP A N 1
ATOM 641 C CA . ASP A 1 83 ? 37.158 30.988 -6.392 1.00 40.46 83 ASP A CA 1
ATOM 642 C C . ASP A 1 83 ? 35.942 30.291 -7.005 1.00 32.37 83 ASP A C 1
ATOM 643 O O . ASP A 1 83 ? 34.874 30.241 -6.396 1.00 36.32 83 ASP A O 1
ATOM 648 N N . VAL A 1 84 ? 36.116 29.745 -8.205 1.00 29.59 84 VAL A N 1
ATOM 649 C CA . VAL A 1 84 ? 35.059 28.999 -8.883 1.00 32.71 84 VAL A CA 1
ATOM 650 C C . VAL A 1 84 ? 34.773 27.702 -8.128 1.00 33.90 84 VAL A C 1
ATOM 651 O O . VAL A 1 84 ? 33.618 27.337 -7.895 1.00 29.77 84 VAL A O 1
ATOM 655 N N . LEU A 1 85 ? 35.839 27.021 -7.725 1.00 25.21 85 LEU A N 1
ATOM 656 C CA . LEU A 1 85 ? 35.718 25.771 -6.978 1.00 26.96 85 LEU A CA 1
ATOM 657 C C . LEU A 1 85 ? 34.982 25.948 -5.652 1.00 29.91 85 LEU A C 1
ATOM 658 O O . LEU A 1 85 ? 34.187 25.086 -5.261 1.00 29.91 85 LEU A O 1
ATOM 663 N N . LYS A 1 86 ? 35.252 27.050 -4.954 1.00 27.94 86 LYS A N 1
ATOM 664 C CA . LYS A 1 86 ? 34.628 27.293 -3.659 1.00 28.25 86 LYS A CA 1
ATOM 665 C C . LYS A 1 86 ? 33.116 27.522 -3.801 1.00 31.22 86 LYS A C 1
ATOM 666 O O . LYS A 1 86 ? 32.342 27.084 -2.963 1.00 33.02 86 LYS A O 1
ATOM 672 N N . LYS A 1 87 ? 32.698 28.202 -4.864 1.00 31.68 87 LYS A N 1
ATOM 673 C CA . LYS A 1 87 ? 31.263 28.418 -5.088 1.00 31.18 87 LYS A CA 1
ATOM 674 C C . LYS A 1 87 ? 30.583 27.100 -5.439 1.00 33.33 87 LYS A C 1
ATOM 675 O O . LYS A 1 87 ? 29.455 26.831 -5.013 1.00 35.65 87 LYS A O 1
ATOM 681 N N . THR A 1 88 ? 31.290 26.276 -6.200 1.00 27.25 88 THR A N 1
ATOM 682 C CA . THR A 1 88 ? 30.849 24.924 -6.511 1.00 32.23 88 THR A CA 1
ATOM 683 C C . THR A 1 88 ? 30.608 24.107 -5.237 1.00 31.49 88 THR A C 1
ATOM 684 O O . THR A 1 88 ? 29.578 23.439 -5.082 1.00 25.25 88 THR A O 1
ATOM 688 N N . ILE A 1 89 ? 31.561 24.184 -4.318 1.00 25.79 89 ILE A N 1
ATOM 689 C CA . ILE A 1 89 ? 31.495 23.437 -3.073 1.00 25.18 89 ILE A CA 1
ATOM 690 C C . ILE A 1 89 ? 30.374 23.980 -2.205 1.00 28.83 89 ILE A C 1
ATOM 691 O O . ILE A 1 89 ? 29.607 23.212 -1.615 1.00 27.11 89 ILE A O 1
ATOM 696 N N . LYS A 1 90 ? 30.257 25.304 -2.146 1.00 25.01 90 LYS A N 1
ATOM 697 C CA . LYS A 1 90 ? 29.218 25.908 -1.322 1.00 33.98 90 LYS A CA 1
ATOM 698 C C . LYS A 1 90 ? 27.822 25.503 -1.784 1.00 31.64 90 LYS A C 1
ATOM 699 O O . LYS A 1 90 ? 26.972 25.147 -0.965 1.00 28.70 90 LYS A O 1
ATOM 705 N N . ASN A 1 91 ? 27.574 25.561 -3.086 1.00 25.54 91 ASN A N 1
ATOM 706 C CA . ASN A 1 91 ? 26.245 25.206 -3.579 1.00 32.37 91 ASN A CA 1
ATOM 707 C C . ASN A 1 91 ? 25.919 23.738 -3.313 1.00 28.33 91 ASN A C 1
ATOM 708 O O . ASN A 1 91 ? 24.792 23.391 -2.946 1.00 32.74 91 ASN A O 1
ATOM 713 N N . THR A 1 92 ? 26.914 22.882 -3.474 1.00 24.26 92 THR A N 1
ATOM 714 C CA . THR A 1 92 ? 26.728 21.456 -3.216 1.00 28.28 92 THR A CA 1
ATOM 715 C C . THR A 1 92 ? 26.478 21.163 -1.729 1.00 33.52 92 THR A C 1
ATOM 716 O O . THR A 1 92 ? 25.599 20.359 -1.390 1.00 27.40 92 THR A O 1
ATOM 720 N N . LEU A 1 93 ? 27.260 21.802 -0.854 1.00 24.19 93 LEU A N 1
ATOM 721 C CA . LEU A 1 93 ? 27.052 21.721 0.598 1.00 26.67 93 LEU A CA 1
ATOM 722 C C . LEU A 1 93 ? 25.667 22.201 1.008 1.00 26.30 93 LEU A C 1
ATOM 723 O O . LEU A 1 93 ? 25.043 21.618 1.892 1.00 27.40 93 LEU A O 1
ATOM 728 N N . ASP A 1 94 ? 25.208 23.284 0.386 1.00 26.83 94 ASP A N 1
ATOM 729 C CA . ASP A 1 94 ? 23.895 23.847 0.704 1.00 34.56 94 ASP A CA 1
ATOM 730 C C . ASP A 1 94 ? 22.778 22.864 0.384 1.00 32.85 94 ASP A C 1
ATOM 731 O O . ASP A 1 94 ? 21.787 22.761 1.114 1.00 30.32 94 ASP A O 1
ATOM 736 N N . ILE A 1 95 ? 22.936 22.142 -0.715 1.00 27.77 95 ILE A N 1
ATOM 737 C CA . ILE A 1 95 ? 21.923 21.168 -1.111 1.00 35.24 95 ILE A CA 1
ATOM 738 C C . ILE A 1 95 ? 21.984 19.946 -0.192 1.00 29.52 95 ILE A C 1
ATOM 739 O O . ILE A 1 95 ? 20.957 19.410 0.230 1.00 30.30 95 ILE A O 1
ATOM 744 N N . HIS A 1 96 ? 23.194 19.535 0.157 1.00 26.75 96 HIS A N 1
ATOM 745 C CA . HIS A 1 96 ? 23.365 18.465 1.137 1.00 28.65 96 HIS A CA 1
ATOM 746 C C . HIS A 1 96 ? 22.677 18.775 2.465 1.00 29.83 96 HIS A C 1
ATOM 747 O O . HIS A 1 96 ? 22.052 17.897 3.077 1.00 30.36 96 HIS A O 1
ATOM 754 N N . LYS A 1 97 ? 22.780 20.021 2.910 1.00 28.44 97 LYS A N 1
ATOM 755 C CA . LYS A 1 97 ? 22.212 20.399 4.196 1.00 30.04 97 LYS A CA 1
ATOM 756 C C . LYS A 1 97 ? 20.690 20.369 4.144 1.00 31.43 97 LYS A C 1
ATOM 757 O O . LYS A 1 97 ? 20.036 19.931 5.094 1.00 37.60 97 LYS A O 1
ATOM 763 N N . SER A 1 98 ? 20.137 20.834 3.029 1.00 31.56 98 SER A N 1
ATOM 764 C CA . SER A 1 98 ? 18.688 20.849 2.841 1.00 33.37 98 SER A CA 1
ATOM 765 C C . SER A 1 98 ? 18.097 19.448 2.884 1.00 39.72 98 SER A C 1
ATOM 766 O O . SER A 1 98 ? 17.067 19.206 3.529 1.00 38.07 98 SER A O 1
ATOM 769 N N . ILE A 1 99 ? 18.746 18.533 2.179 1.00 35.03 99 ILE A N 1
ATOM 770 C CA . ILE A 1 99 ? 18.284 17.152 2.118 1.00 44.13 99 ILE A CA 1
ATOM 771 C C . ILE A 1 99 ? 18.406 16.463 3.480 1.00 48.35 99 ILE A C 1
ATOM 772 O O . ILE A 1 99 ? 17.502 15.746 3.906 1.00 46.99 99 ILE A O 1
ATOM 777 N N . THR A 1 100 ? 19.523 16.694 4.162 1.00 35.10 100 THR A N 1
ATOM 778 C CA . THR A 1 100 ? 19.746 16.123 5.484 1.00 42.00 100 THR A CA 1
ATOM 779 C C . THR A 1 100 ? 18.687 16.572 6.486 1.00 46.33 100 THR A C 1
ATOM 780 O O . THR A 1 100 ? 18.113 15.745 7.198 1.00 52.82 100 THR A O 1
ATOM 784 N N . ILE A 1 101 ? 18.432 17.879 6.532 1.00 42.87 101 ILE A N 1
ATOM 785 C CA . ILE A 1 101 ? 17.446 18.452 7.454 1.00 41.85 101 ILE A CA 1
ATOM 786 C C . ILE A 1 101 ? 16.051 17.912 7.184 1.00 44.27 101 ILE A C 1
ATOM 787 O O . ILE A 1 101 ? 15.306 17.570 8.111 1.00 48.72 101 ILE A O 1
ATOM 792 N N . ASN A 1 102 ? 15.701 17.840 5.905 1.00 44.63 102 ASN A N 1
ATOM 793 C CA . ASN A 1 102 ? 14.419 17.289 5.489 1.00 53.00 102 ASN A CA 1
ATOM 794 C C . ASN A 1 102 ? 14.611 15.863 4.985 1.00 66.89 102 ASN A C 1
ATOM 795 O O . ASN A 1 102 ? 14.595 15.607 3.775 1.00 67.70 102 ASN A O 1
ATOM 800 N N . ASN A 1 103 ? 14.806 14.986 5.957 1.00 76.90 103 ASN A N 1
ATOM 801 C CA . ASN A 1 103 ? 14.876 13.553 5.776 1.00 85.84 103 ASN A CA 1
ATOM 802 C C . ASN A 1 103 ? 14.077 12.766 6.808 1.00 98.96 103 ASN A C 1
ATOM 803 O O . ASN A 1 103 ? 13.701 11.615 6.559 1.00 104.98 103 ASN A O 1
ATOM 808 N N . ALA B 1 1 ? 29.812 34.644 32.250 1.00 73.75 1 ALA B N 1
ATOM 809 C CA . ALA B 1 1 ? 30.684 35.050 33.347 1.00 74.19 1 ALA B CA 1
ATOM 810 C C . ALA B 1 1 ? 31.752 33.991 33.623 1.00 72.26 1 ALA B C 1
ATOM 811 O O . ALA B 1 1 ? 32.554 34.130 34.548 1.00 72.60 1 ALA B O 1
ATOM 813 N N . LEU B 1 2 ? 31.756 32.933 32.816 1.00 68.46 2 LEU B N 1
ATOM 814 C CA . LEU B 1 2 ? 32.762 31.881 32.932 1.00 61.22 2 LEU B CA 1
ATOM 815 C C . LEU B 1 2 ? 34.132 32.369 32.474 1.00 57.41 2 LEU B C 1
ATOM 816 O O . LEU B 1 2 ? 35.156 31.804 32.852 1.00 60.13 2 LEU B O 1
ATOM 821 N N . GLY B 1 3 ? 34.148 33.414 31.650 1.00 46.86 3 GLY B N 1
ATOM 822 C CA . GLY B 1 3 ? 35.382 33.859 31.025 1.00 44.31 3 GLY B CA 1
ATOM 823 C C . GLY B 1 3 ? 35.694 33.005 29.811 1.00 38.80 3 GLY B C 1
ATOM 824 O O . GLY B 1 3 ? 35.106 31.935 29.630 1.00 41.57 3 GLY B O 1
ATOM 825 N N . VAL B 1 4 ? 36.618 33.464 28.974 1.00 40.98 4 VAL B N 1
ATOM 826 C CA . VAL B 1 4 ? 36.874 32.792 27.705 1.00 39.80 4 VAL B CA 1
ATOM 827 C C . VAL B 1 4 ? 37.363 31.348 27.889 1.00 37.02 4 VAL B C 1
ATOM 828 O O . VAL B 1 4 ? 36.802 30.417 27.308 1.00 31.78 4 VAL B O 1
ATOM 832 N N . VAL B 1 5 ? 38.394 31.160 28.708 1.00 28.99 5 VAL B N 1
ATOM 833 C CA . VAL B 1 5 ? 38.946 29.822 28.943 1.00 30.69 5 VAL B CA 1
ATOM 834 C C . VAL B 1 5 ? 37.893 28.862 29.521 1.00 32.43 5 VAL B C 1
ATOM 835 O O . VAL B 1 5 ? 37.763 27.718 29.068 1.00 32.32 5 VAL B O 1
ATOM 839 N N . GLY B 1 6 ? 37.147 29.337 30.517 1.00 29.43 6 GLY B N 1
ATOM 840 C CA . GLY B 1 6 ? 36.101 28.550 31.150 1.00 34.43 6 GLY B CA 1
ATOM 841 C C . GLY B 1 6 ? 35.033 28.092 30.166 1.00 29.55 6 GLY B C 1
ATOM 842 O O . GLY B 1 6 ? 34.630 26.934 30.182 1.00 31.95 6 GLY B O 1
ATOM 843 N N . VAL B 1 7 ? 34.583 28.997 29.303 1.00 26.90 7 VAL B N 1
ATOM 844 C CA . VAL B 1 7 ? 33.587 28.659 28.283 1.00 26.78 7 VAL B CA 1
ATOM 845 C C . VAL B 1 7 ? 34.111 27.566 27.347 1.00 29.39 7 VAL B C 1
ATOM 846 O O . VAL B 1 7 ? 33.425 26.570 27.092 1.00 23.00 7 VAL B O 1
ATOM 850 N N . LEU B 1 8 ? 35.338 27.737 26.858 1.00 23.33 8 LEU B N 1
ATOM 851 C CA . LEU B 1 8 ? 35.896 26.802 25.884 1.00 21.74 8 LEU B CA 1
ATOM 852 C C . LEU B 1 8 ? 36.211 25.430 26.480 1.00 26.87 8 LEU B C 1
ATOM 853 O O . LEU B 1 8 ? 35.932 24.408 25.853 1.00 23.70 8 LEU B O 1
ATOM 858 N N . GLU B 1 9 ? 36.826 25.404 27.663 1.00 28.75 9 GLU B N 1
ATOM 859 C CA . GLU B 1 9 ? 37.052 24.139 28.363 1.00 29.42 9 GLU B CA 1
ATOM 860 C C . GLU B 1 9 ? 35.725 23.430 28.639 1.00 23.67 9 GLU B C 1
ATOM 861 O O . GLU B 1 9 ? 35.622 22.204 28.494 1.00 24.82 9 GLU B O 1
ATOM 867 N N . SER B 1 10 ? 34.721 24.196 29.057 1.00 24.80 10 SER B N 1
ATOM 868 C CA . SER B 1 10 ? 33.414 23.614 29.353 1.00 28.11 10 SER B CA 1
ATOM 869 C C . SER B 1 10 ? 32.790 23.031 28.077 1.00 26.67 10 SER B C 1
ATOM 870 O O . SER B 1 10 ? 32.195 21.945 28.106 1.00 28.40 10 SER B O 1
ATOM 873 N N . TYR B 1 11 ? 32.936 23.733 26.955 1.00 24.31 11 TYR B N 1
ATOM 874 C CA . TYR B 1 11 ? 32.350 23.244 25.711 1.00 25.10 11 TYR B CA 1
ATOM 875 C C . TYR B 1 11 ? 33.002 21.936 25.271 1.00 26.31 11 TYR B C 1
ATOM 876 O O . TYR B 1 11 ? 32.309 20.977 24.935 1.00 23.82 11 TYR B O 1
ATOM 885 N N . ILE B 1 12 ? 34.328 21.865 25.282 1.00 30.37 12 ILE B N 1
ATOM 886 C CA . ILE B 1 12 ? 34.949 20.639 24.795 1.00 33.55 12 ILE B CA 1
ATOM 887 C C . ILE B 1 12 ? 34.735 19.504 25.787 1.00 31.09 12 ILE B C 1
ATOM 888 O O . ILE B 1 12 ? 34.772 18.335 25.409 1.00 34.81 12 ILE B O 1
ATOM 893 N N . GLY B 1 13 ? 34.459 19.849 27.043 1.00 29.25 13 GLY B N 1
ATOM 894 C CA . GLY B 1 13 ? 34.170 18.847 28.057 1.00 27.07 13 GLY B CA 1
ATOM 895 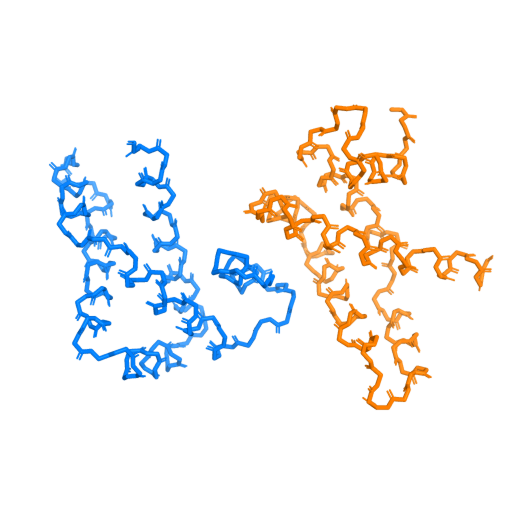C C . GLY B 1 13 ? 32.694 18.535 28.246 1.00 30.39 13 GLY B C 1
ATOM 896 O O . GLY B 1 13 ? 32.344 17.748 29.125 1.00 31.77 13 GLY B O 1
ATOM 897 N N . SER B 1 14 ? 31.836 19.138 27.422 1.00 29.85 14 SER B N 1
ATOM 898 C CA . SER B 1 14 ? 30.391 18.889 27.465 1.00 36.34 14 SER B CA 1
ATOM 899 C C . SER B 1 14 ? 29.758 19.177 28.827 1.00 33.33 14 SER B C 1
ATOM 900 O O . SER B 1 14 ? 28.838 18.474 29.256 1.00 33.68 14 SER B O 1
ATOM 903 N N . ILE B 1 15 ? 30.247 20.204 29.514 1.00 29.01 15 ILE B N 1
ATOM 904 C CA . ILE B 1 15 ? 29.613 20.621 30.760 1.00 30.40 15 ILE B CA 1
ATOM 905 C C . ILE B 1 15 ? 29.169 22.079 30.678 1.00 26.05 15 ILE B C 1
ATOM 906 O O . ILE B 1 15 ? 29.593 22.822 29.780 1.00 24.75 15 ILE B O 1
ATOM 911 N N . ASN B 1 16 ? 28.294 22.456 31.613 1.00 30.07 16 ASN B N 1
ATOM 912 C CA . ASN B 1 16 ? 27.768 23.820 31.745 1.00 34.92 16 ASN B CA 1
ATOM 913 C C . ASN B 1 16 ? 26.852 24.277 30.607 1.00 30.03 16 ASN B C 1
ATOM 914 O O . ASN B 1 16 ? 26.596 25.474 30.472 1.00 29.83 16 ASN B O 1
ATOM 919 N N . ASN B 1 17 ? 26.355 23.332 29.808 1.00 25.36 17 ASN B N 1
ATOM 920 C CA . ASN B 1 17 ? 25.435 23.637 28.706 1.00 24.98 17 ASN B CA 1
ATOM 921 C C . ASN B 1 17 ? 25.883 24.797 27.810 1.00 29.75 17 ASN B C 1
ATOM 922 O O . ASN B 1 17 ? 25.119 25.712 27.534 1.00 29.97 17 ASN B O 1
ATOM 927 N N . ILE B 1 18 ? 27.132 24.769 27.368 1.00 25.45 18 ILE B N 1
ATOM 928 C CA . ILE B 1 18 ? 27.629 25.819 26.500 1.00 23.77 18 ILE B CA 1
ATOM 929 C C . ILE B 1 18 ? 27.056 25.651 25.089 1.00 27.63 18 ILE B C 1
ATOM 930 O O . ILE B 1 18 ? 27.128 24.567 24.507 1.00 30.09 18 ILE B O 1
ATOM 935 N N . THR B 1 19 ? 26.478 26.713 24.538 1.00 25.00 19 THR B N 1
ATOM 936 C CA . THR B 1 19 ? 25.957 26.630 23.176 1.00 25.56 19 THR B CA 1
ATOM 937 C C . THR B 1 19 ? 27.109 26.739 22.184 1.00 30.84 19 THR B C 1
ATOM 938 O O . THR B 1 19 ? 28.159 27.304 22.500 1.00 25.62 19 THR B O 1
ATOM 942 N N . LYS B 1 20 ? 26.900 26.190 20.993 1.00 26.54 20 LYS B N 1
ATOM 943 C CA . LYS B 1 20 ? 27.883 26.275 19.917 1.00 28.39 20 LYS B CA 1
ATOM 944 C C . LYS B 1 20 ? 28.209 27.748 19.633 1.00 29.23 20 LYS B C 1
ATOM 945 O O . LYS B 1 20 ? 29.375 28.119 19.492 1.00 27.95 20 LYS B O 1
ATOM 951 N N . GLN B 1 21 ? 27.175 28.587 19.607 1.00 28.12 21 GLN B N 1
ATOM 952 C CA . GLN B 1 21 ? 27.350 30.023 19.400 1.00 29.51 21 GLN B CA 1
ATOM 953 C C . GLN B 1 21 ? 28.268 30.639 20.458 1.00 30.99 21 GLN B C 1
ATOM 954 O O . GLN B 1 21 ? 29.173 31.403 20.122 1.00 31.03 21 GLN B O 1
ATOM 960 N N . SER B 1 22 ? 28.045 30.299 21.728 1.00 27.42 22 SER B N 1
ATOM 961 C CA . SER B 1 22 ? 28.872 30.820 22.817 1.00 29.57 22 SER B CA 1
ATOM 962 C C . SER B 1 22 ? 30.327 30.387 22.690 1.00 28.20 22 SER B C 1
ATOM 963 O O . SER B 1 22 ? 31.239 31.178 22.934 1.00 27.83 22 SER B O 1
ATOM 966 N N . ALA B 1 23 ? 30.548 29.127 22.331 1.00 25.04 23 ALA B N 1
ATOM 967 C CA . ALA B 1 23 ? 31.906 28.627 22.190 1.00 27.51 23 ALA B CA 1
ATOM 968 C C . ALA B 1 23 ? 32.633 29.312 21.029 1.00 33.85 23 ALA B C 1
ATOM 969 O O . ALA B 1 23 ? 33.835 29.558 21.115 1.00 25.90 23 ALA B O 1
ATOM 971 N N . CYS B 1 24 ? 31.907 29.615 19.950 1.00 26.58 24 CYS B N 1
ATOM 972 C CA . CYS B 1 24 ? 32.515 30.250 18.777 1.00 30.33 24 CYS B CA 1
ATOM 973 C C . CYS B 1 24 ? 32.823 31.719 19.050 1.00 27.26 24 CYS B C 1
ATOM 974 O O . CYS B 1 24 ? 33.822 32.259 18.565 1.00 23.79 24 CYS B O 1
ATOM 977 N N . VAL B 1 25 ? 31.963 32.369 19.823 1.00 24.96 25 VAL B N 1
ATOM 978 C CA . VAL B 1 25 ? 32.242 33.739 20.254 1.00 29.35 25 VAL B CA 1
ATOM 979 C C . VAL B 1 25 ? 33.515 33.786 21.128 1.00 35.06 25 VAL B C 1
ATOM 980 O O . VAL B 1 25 ? 34.398 34.628 20.912 1.00 30.96 25 VAL B O 1
ATOM 984 N N . ALA B 1 26 ? 33.616 32.871 22.095 1.00 24.64 26 ALA B N 1
ATOM 985 C CA . ALA B 1 26 ? 34.794 32.793 22.968 1.00 28.19 26 ALA B CA 1
ATOM 986 C C . ALA B 1 26 ? 36.052 32.517 22.147 1.00 28.82 26 ALA B C 1
ATOM 987 O O . ALA B 1 26 ? 37.117 33.098 22.393 1.00 29.00 26 ALA B O 1
ATOM 989 N N . MET B 1 27 ? 35.920 31.630 21.167 1.00 29.91 27 MET B N 1
ATOM 990 C CA . MET B 1 27 ? 37.036 31.264 20.314 1.00 31.35 27 MET B CA 1
ATOM 991 C C . MET B 1 27 ? 37.597 32.479 19.578 1.00 33.14 27 MET B C 1
ATOM 992 O O . MET B 1 27 ? 38.808 32.683 19.527 1.00 32.73 27 MET B O 1
ATOM 997 N N . SER B 1 28 ? 36.712 33.299 19.029 1.00 31.35 28 SER B N 1
ATOM 998 C CA . SER B 1 28 ? 37.138 34.523 18.362 1.00 30.44 28 SER B CA 1
ATOM 999 C C . SER B 1 28 ? 37.873 35.463 19.333 1.00 30.31 28 SER B C 1
ATOM 1000 O O . SER B 1 28 ? 38.857 36.109 18.958 1.00 28.68 28 SER B O 1
ATOM 1003 N N . LYS B 1 29 ? 37.408 35.527 20.579 1.00 30.42 29 LYS B N 1
ATOM 1004 C CA . LYS B 1 29 ? 38.035 36.381 21.596 1.00 32.11 29 LYS B CA 1
ATOM 1005 C C . LYS B 1 29 ? 39.433 35.888 21.934 1.00 31.34 29 LYS B C 1
ATOM 1006 O O . LYS B 1 29 ? 40.364 36.680 22.096 1.00 29.69 29 LYS B O 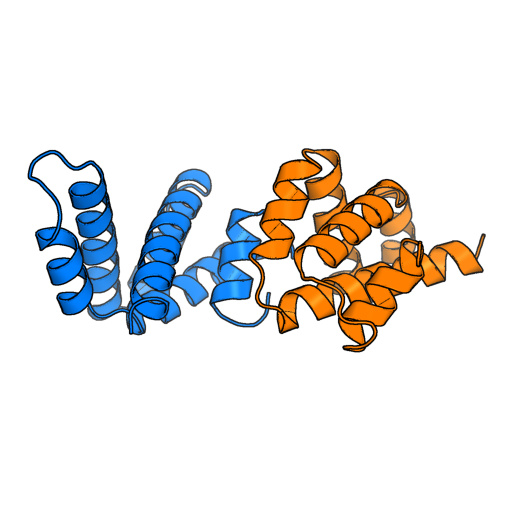1
ATOM 1012 N N . LEU B 1 30 ? 39.571 34.572 22.038 1.00 29.91 30 LEU B N 1
ATOM 1013 C CA . LEU B 1 30 ? 40.859 33.950 22.310 1.00 31.53 30 LEU B CA 1
ATOM 1014 C C . LEU B 1 30 ? 41.833 34.134 21.130 1.00 33.02 30 LEU B C 1
ATOM 1015 O O . LEU B 1 30 ? 43.012 34.419 21.327 1.00 30.45 30 LEU B O 1
ATOM 1020 N N . LEU B 1 31 ? 41.330 33.982 19.907 1.00 26.64 31 LEU B N 1
ATOM 1021 C CA . LEU B 1 31 ? 42.153 34.124 18.710 1.00 27.94 31 LEU B CA 1
ATOM 1022 C C . LEU B 1 31 ? 42.690 35.540 18.559 1.00 25.70 31 LEU B C 1
ATOM 1023 O O . LEU B 1 31 ? 43.810 35.742 18.073 1.00 33.12 31 LEU B O 1
ATOM 1028 N N . THR B 1 32 ? 41.894 36.519 18.981 1.00 28.15 32 THR B N 1
ATOM 1029 C CA . THR B 1 32 ? 42.305 37.919 18.884 1.00 35.64 32 THR B CA 1
ATOM 1030 C C . THR B 1 32 ? 43.524 38.187 19.773 1.00 39.45 32 THR B C 1
ATOM 1031 O O . THR B 1 32 ? 44.381 39.007 19.440 1.00 45.10 32 THR B O 1
ATOM 1035 N N . GLU B 1 33 ? 43.616 37.463 20.883 1.00 34.84 33 GLU B N 1
ATOM 1036 C CA . GLU B 1 33 ? 44.704 37.666 21.838 1.00 43.63 33 GLU B CA 1
ATOM 1037 C C . GLU B 1 33 ? 45.986 36.926 21.455 1.00 45.55 33 GLU B C 1
ATOM 1038 O O . GLU B 1 33 ? 47.023 37.090 22.105 1.00 42.40 33 GLU B O 1
ATOM 1044 N N . LEU B 1 34 ? 45.911 36.116 20.403 1.00 42.06 34 LEU B N 1
ATOM 1045 C CA . LEU B 1 34 ? 47.067 35.375 19.909 1.00 40.26 34 LEU B CA 1
ATOM 1046 C C . LEU B 1 34 ? 47.709 36.099 18.728 1.00 43.60 34 LEU B C 1
ATOM 1047 O O . LEU B 1 34 ? 47.017 36.614 17.852 1.00 45.71 34 LEU B O 1
ATOM 1052 N N . ASN B 1 35 ? 49.038 36.136 18.708 1.00 40.55 35 ASN B N 1
ATOM 1053 C CA . ASN B 1 35 ? 49.768 36.742 17.603 1.00 42.28 35 ASN B CA 1
ATOM 1054 C C . ASN B 1 35 ? 50.299 35.668 16.657 1.00 42.38 35 ASN B C 1
ATOM 1055 O O . ASN B 1 35 ? 51.071 34.801 17.075 1.00 43.97 35 ASN B O 1
ATOM 1060 N N . SER B 1 36 ? 49.901 35.726 15.388 1.00 39.05 36 SER B N 1
ATOM 1061 C CA . SER B 1 36 ? 50.301 34.702 14.422 1.00 38.31 36 SER B CA 1
ATOM 1062 C C . SER B 1 36 ? 51.828 34.636 14.223 1.00 46.78 36 SER B C 1
ATOM 1063 O O . SER B 1 36 ? 52.390 33.548 14.107 1.00 45.48 36 SER B O 1
ATOM 1066 N N . ASP B 1 37 ? 52.494 35.791 14.202 1.00 48.85 37 ASP B N 1
ATOM 1067 C CA . ASP B 1 37 ? 53.950 35.842 14.000 1.00 60.80 37 ASP B CA 1
ATOM 1068 C C . ASP B 1 37 ? 54.712 35.141 15.122 1.00 54.53 37 ASP B C 1
ATOM 1069 O O . ASP B 1 37 ? 55.772 34.551 14.901 1.00 53.70 37 ASP B O 1
ATOM 1074 N N . ASP B 1 38 ? 54.166 35.207 16.330 1.00 44.93 38 ASP B N 1
ATOM 1075 C CA . ASP B 1 38 ? 54.782 34.544 17.470 1.00 48.97 38 ASP B CA 1
ATOM 1076 C C . ASP B 1 38 ? 54.484 33.040 17.500 1.00 46.72 38 ASP B C 1
ATOM 1077 O O . ASP B 1 38 ? 55.310 32.259 17.967 1.00 37.70 38 ASP B O 1
ATOM 1082 N N . ILE B 1 39 ? 53.320 32.633 16.996 1.00 38.36 39 ILE B N 1
ATOM 1083 C CA . ILE B 1 39 ? 53.033 31.212 16.810 1.00 33.88 39 ILE B CA 1
ATOM 1084 C C . ILE B 1 39 ? 54.025 30.579 15.834 1.00 36.93 39 ILE B C 1
ATOM 1085 O O . ILE B 1 39 ? 54.469 29.438 16.026 1.00 34.41 39 ILE B O 1
ATOM 1090 N N . LYS B 1 40 ? 54.368 31.325 14.788 1.00 36.05 40 LYS B N 1
ATOM 1091 C CA . LYS B 1 40 ? 55.359 30.870 13.814 1.00 38.09 40 LYS B CA 1
ATOM 1092 C C . LYS B 1 40 ? 56.707 30.597 14.479 1.00 40.24 40 LYS B C 1
ATOM 1093 O O . LYS B 1 40 ? 57.405 29.648 14.121 1.00 38.82 40 LYS B O 1
ATOM 1099 N N . LYS B 1 41 ? 57.067 31.420 15.459 1.00 44.09 41 LYS B N 1
ATOM 1100 C CA . LYS B 1 41 ? 58.311 31.209 16.185 1.00 52.07 41 LYS B CA 1
ATOM 1101 C C . LYS B 1 41 ? 58.260 29.912 16.992 1.00 42.00 41 LYS B C 1
ATOM 1102 O O . LYS B 1 41 ? 59.244 29.178 17.052 1.00 35.67 41 LYS B O 1
ATOM 1108 N N . LEU B 1 42 ? 57.113 29.618 17.598 1.00 33.28 42 LEU B N 1
ATOM 1109 C CA . LEU B 1 42 ? 56.962 28.366 18.334 1.00 36.84 42 LEU B CA 1
ATOM 1110 C C . LEU B 1 42 ? 57.097 27.198 17.364 1.00 38.79 42 LEU B C 1
ATOM 1111 O O . LEU B 1 42 ? 57.768 26.200 17.645 1.00 32.66 42 LEU B O 1
ATOM 1116 N N . ARG B 1 43 ? 56.447 27.343 16.217 1.00 30.60 43 ARG B N 1
ATOM 1117 C CA . ARG B 1 43 ? 56.475 26.339 15.162 1.00 30.20 43 ARG B CA 1
ATOM 1118 C C . ARG B 1 43 ? 57.905 26.027 14.705 1.00 33.31 43 ARG B C 1
ATOM 1119 O O . ARG B 1 43 ? 58.272 24.864 14.524 1.00 34.08 43 ARG B O 1
ATOM 1127 N N . ASP B 1 44 ? 58.713 27.066 14.539 1.00 33.12 44 ASP B N 1
ATOM 1128 C CA . ASP B 1 44 ? 60.063 26.901 14.017 1.00 37.32 44 ASP B CA 1
ATOM 1129 C C . ASP B 1 44 ? 61.051 26.415 15.092 1.00 43.53 44 ASP B C 1
ATOM 1130 O O . ASP B 1 44 ? 62.229 26.212 14.803 1.00 45.93 44 ASP B O 1
ATOM 1135 N N . ASN B 1 45 ? 60.574 26.240 16.326 1.00 33.36 45 ASN B N 1
ATOM 1136 C CA . ASN B 1 45 ? 61.370 25.596 17.374 1.00 40.73 45 ASN B CA 1
ATOM 1137 C C . ASN B 1 45 ? 61.331 24.081 17.224 1.00 36.49 45 ASN B C 1
ATOM 1138 O O . ASN B 1 45 ? 62.103 23.367 17.854 1.00 40.87 45 ASN B O 1
ATOM 1143 N N . GLU B 1 46 ? 60.413 23.594 16.398 1.00 32.84 46 GLU B N 1
ATOM 1144 C CA . GLU B 1 46 ? 60.209 22.159 16.254 1.00 32.72 46 GLU B CA 1
ATOM 1145 C C . GLU B 1 46 ? 61.110 21.558 15.186 1.00 36.34 46 GLU B C 1
ATOM 1146 O O . GLU B 1 46 ? 61.484 22.236 14.232 1.00 32.77 46 GLU B O 1
ATOM 1152 N N . GLU B 1 47 ? 61.447 20.281 15.345 1.00 34.14 47 GLU B N 1
ATOM 1153 C CA . GLU B 1 47 ? 62.157 19.552 14.306 1.00 34.67 47 GLU B CA 1
ATOM 1154 C C . GLU B 1 47 ? 61.213 19.288 13.144 1.00 39.88 47 GLU B C 1
ATOM 1155 O O . GLU B 1 47 ? 59.995 19.326 13.312 1.00 33.95 47 GLU B O 1
ATOM 1161 N N . LEU B 1 48 ? 61.782 19.028 11.971 1.00 41.87 48 LEU B N 1
ATOM 1162 C CA . LEU B 1 48 ? 61.008 18.968 10.735 1.00 47.70 48 LEU B CA 1
ATOM 1163 C C . LEU B 1 48 ? 59.909 17.907 10.756 1.00 41.09 48 LEU B C 1
ATOM 1164 O O . LEU B 1 48 ? 58.822 18.134 10.246 1.00 36.84 48 LEU B O 1
ATOM 1169 N N . ASN B 1 49 ? 60.196 16.760 11.360 1.00 41.82 49 ASN B N 1
ATOM 1170 C CA . ASN B 1 49 ? 59.231 15.671 11.409 1.00 48.20 49 ASN B CA 1
ATOM 1171 C C . ASN B 1 49 ? 58.259 15.747 12.601 1.00 43.22 49 ASN B C 1
ATOM 1172 O O . ASN B 1 49 ? 57.569 14.773 12.907 1.00 41.98 49 ASN B O 1
ATOM 1177 N N . SER B 1 50 ? 58.206 16.897 13.270 1.00 39.45 50 SER B N 1
ATOM 1178 C CA . SER B 1 50 ? 57.322 17.076 14.424 1.00 32.72 50 SER B CA 1
ATOM 1179 C C . SER B 1 50 ? 55.854 17.193 14.006 1.00 31.56 50 SER B C 1
ATOM 1180 O O . SER B 1 50 ? 55.512 18.022 13.162 1.00 37.70 50 SER B O 1
ATOM 1183 N N . PRO B 1 51 ? 54.983 16.376 14.617 1.00 38.62 51 PRO B N 1
ATOM 1184 C CA . PRO B 1 51 ? 53.533 16.457 14.397 1.00 35.91 51 PRO B CA 1
ATOM 1185 C C . PRO B 1 51 ? 52.970 17.822 14.781 1.00 35.75 51 PRO B C 1
ATOM 1186 O O . PRO B 1 51 ? 51.914 18.229 14.280 1.00 37.95 51 PRO B O 1
ATOM 1190 N N . LYS B 1 52 ? 53.680 18.530 15.652 1.00 34.50 52 LYS B N 1
ATOM 1191 C CA . LYS B 1 52 ? 53.206 19.816 16.135 1.00 28.70 52 LYS B CA 1
ATOM 1192 C C . LYS B 1 52 ? 53.171 20.903 15.062 1.00 26.90 52 LYS B C 1
ATOM 1193 O O . LYS B 1 52 ? 52.394 21.846 15.174 1.00 29.69 52 LYS B O 1
ATOM 1199 N N . ILE B 1 53 ? 54.021 20.794 14.041 1.00 26.94 53 ILE B N 1
ATOM 1200 C CA . ILE B 1 53 ? 54.090 21.830 13.023 1.00 25.92 53 ILE B CA 1
ATOM 1201 C C . ILE B 1 53 ? 52.738 21.975 12.302 1.00 27.41 53 ILE B C 1
ATOM 1202 O O . ILE B 1 53 ? 52.238 23.082 12.120 1.00 25.55 53 ILE B O 1
ATOM 1207 N N . ARG B 1 54 ? 52.159 20.846 11.914 1.00 27.03 54 ARG B N 1
ATOM 1208 C CA . ARG B 1 54 ? 50.816 20.808 11.329 1.00 26.88 54 ARG B CA 1
ATOM 1209 C C . ARG B 1 54 ? 49.769 21.488 12.223 1.00 29.51 54 ARG B C 1
ATOM 1210 O O . ARG B 1 54 ? 48.904 22.221 11.741 1.00 30.80 54 ARG B O 1
ATOM 1218 N N . VAL B 1 55 ? 49.849 21.251 13.524 1.00 27.94 55 VAL B N 1
ATOM 1219 C CA . VAL B 1 55 ? 48.879 21.843 14.447 1.00 28.88 55 VAL B CA 1
ATOM 1220 C C . VAL B 1 55 ? 49.058 23.351 14.577 1.00 31.04 55 VAL B C 1
ATOM 1221 O O . VAL B 1 55 ? 48.091 24.104 14.471 1.00 27.36 55 VAL B O 1
ATOM 1225 N N . TYR B 1 56 ? 50.290 23.791 14.826 1.00 29.48 56 TYR B N 1
ATOM 1226 C CA . TYR B 1 56 ? 50.609 25.216 14.786 1.00 23.09 56 TYR B CA 1
ATOM 1227 C C . TYR B 1 56 ? 50.042 25.878 13.527 1.00 25.73 56 TYR B C 1
ATOM 1228 O O . TYR B 1 56 ? 49.446 26.950 13.595 1.00 24.25 56 TYR B O 1
ATOM 1237 N N . ASN B 1 57 ? 50.242 25.243 12.376 1.00 22.25 57 ASN B N 1
ATOM 1238 C CA . ASN B 1 57 ? 49.758 25.808 11.120 1.00 21.92 57 ASN B CA 1
ATOM 1239 C C . ASN B 1 57 ? 48.220 25.920 11.092 1.00 21.37 57 ASN B C 1
ATOM 1240 O O . ASN B 1 57 ? 47.682 26.906 10.583 1.00 22.71 57 ASN B O 1
ATOM 1245 N N . THR B 1 58 ? 47.504 24.951 11.645 1.00 23.98 58 THR B N 1
ATOM 1246 C CA . THR B 1 58 ? 46.035 25.112 11.664 1.00 21.99 58 THR B CA 1
ATOM 1247 C C . THR B 1 58 ? 45.638 26.301 12.539 1.00 24.66 58 THR B C 1
ATOM 1248 O O . THR B 1 58 ? 44.784 27.108 12.154 1.00 24.22 58 THR B O 1
ATOM 1252 N N . VAL B 1 59 ? 46.293 26.464 13.687 1.00 22.80 59 VAL B N 1
ATOM 1253 C CA . VAL B 1 59 ? 45.887 27.541 14.590 1.00 23.64 59 VAL B CA 1
ATOM 1254 C C . VAL B 1 59 ? 46.227 28.904 13.979 1.00 22.79 59 VAL B C 1
ATOM 1255 O O . VAL B 1 59 ? 45.481 29.869 14.146 1.00 22.78 59 VAL B O 1
ATOM 1259 N N . ILE B 1 60 ? 47.346 28.977 13.257 1.00 21.75 60 ILE B N 1
ATOM 1260 C CA . ILE B 1 60 ? 47.675 30.165 12.468 1.00 21.01 60 ILE B CA 1
ATOM 1261 C C . ILE B 1 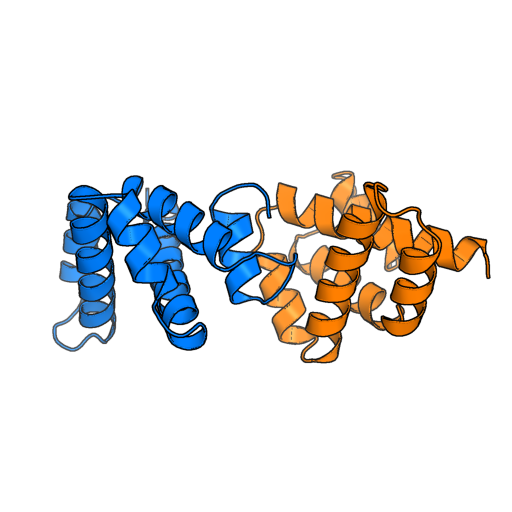60 ? 46.561 30.473 11.450 1.00 20.66 60 ILE B C 1
ATOM 1262 O O . ILE B 1 60 ? 46.204 31.637 11.243 1.00 23.40 60 ILE B O 1
ATOM 1267 N N . SER B 1 61 ? 45.996 29.438 10.830 1.00 20.49 61 SER B N 1
ATOM 1268 C CA . SER B 1 61 ? 44.934 29.669 9.835 1.00 26.16 61 SER B CA 1
ATOM 1269 C C . SER B 1 61 ? 43.690 30.269 10.512 1.00 23.52 61 SER B C 1
ATOM 1270 O O . SER B 1 61 ? 43.006 31.121 9.919 1.00 24.30 61 SER B O 1
ATOM 1273 N N . TYR B 1 62 ? 43.418 29.863 11.758 1.00 22.32 62 TYR B N 1
ATOM 1274 C CA . TYR B 1 62 ? 42.280 30.421 12.508 1.00 27.00 62 TYR B CA 1
ATOM 1275 C C . TYR B 1 62 ? 42.509 31.889 12.844 1.00 29.76 62 TYR B C 1
ATOM 1276 O O . TYR B 1 62 ? 41.599 32.715 12.732 1.00 21.71 62 TYR B O 1
ATOM 1285 N N . ILE B 1 63 ? 43.729 32.209 13.276 1.00 25.28 63 ILE B N 1
ATOM 1286 C CA . ILE B 1 63 ? 44.072 33.583 13.612 1.00 24.02 63 ILE B CA 1
ATOM 1287 C C . ILE B 1 63 ? 43.985 34.493 12.391 1.00 25.88 63 ILE B C 1
ATOM 1288 O O . ILE B 1 63 ? 43.468 35.608 12.492 1.00 27.57 63 ILE B O 1
ATOM 1293 N N . GLU B 1 64 ? 44.505 34.037 11.248 1.00 21.65 64 GLU B N 1
ATOM 1294 C CA . GLU B 1 64 ? 44.431 34.822 10.014 1.00 22.56 64 GLU B CA 1
ATOM 1295 C C . GLU B 1 64 ? 42.962 35.035 9.592 1.00 23.88 64 GLU B C 1
ATOM 1296 O O . GLU B 1 64 ? 42.583 36.121 9.170 1.00 24.12 64 GLU B O 1
ATOM 1302 N N . SER B 1 65 ? 42.148 33.996 9.700 1.00 25.60 65 SER B N 1
ATOM 1303 C CA . SER B 1 65 ? 40.725 34.137 9.382 1.00 31.57 65 SER B CA 1
ATOM 1304 C C . SER B 1 65 ? 40.050 35.161 10.305 1.00 30.44 65 SER B C 1
ATOM 1305 O O . SER B 1 65 ? 39.306 36.048 9.853 1.00 28.88 65 SER B O 1
ATOM 1308 N N . ASN B 1 66 ? 40.327 35.033 11.599 1.00 28.24 66 ASN B N 1
ATOM 1309 C CA . ASN B 1 66 ? 39.697 35.863 12.623 1.00 24.59 66 ASN B CA 1
ATOM 1310 C C . ASN B 1 66 ? 40.101 37.324 12.503 1.00 26.25 66 ASN B C 1
ATOM 1311 O O . ASN B 1 66 ? 39.279 38.209 12.728 1.00 25.84 66 ASN B O 1
ATOM 1316 N N . ARG B 1 67 ? 41.361 37.586 12.146 1.00 26.38 67 ARG B N 1
ATOM 1317 C CA . ARG B 1 67 ? 41.827 38.970 12.077 1.00 25.45 67 ARG B CA 1
ATOM 1318 C C . ARG B 1 67 ? 41.201 39.687 10.890 1.00 28.10 67 ARG B C 1
ATOM 1319 O O . ARG B 1 67 ? 41.022 40.911 10.905 1.00 31.03 67 ARG B O 1
ATOM 1327 N N . LYS B 1 68 ? 40.887 38.915 9.857 1.00 26.38 68 LYS B N 1
ATOM 1328 C CA . LYS B 1 68 ? 40.299 39.442 8.634 1.00 40.12 68 LYS B CA 1
ATOM 1329 C C . LYS B 1 68 ? 38.825 39.782 8.853 1.00 37.93 68 LYS B C 1
ATOM 1330 O O . LYS B 1 68 ? 38.348 40.815 8.390 1.00 40.43 68 LYS B O 1
ATOM 1336 N N . ASN B 1 69 ? 38.115 38.923 9.576 1.00 33.13 69 ASN B N 1
ATOM 1337 C CA . ASN B 1 69 ? 36.716 39.182 9.895 1.00 38.05 69 ASN B CA 1
ATOM 1338 C C . ASN B 1 69 ? 36.260 38.340 11.084 1.00 33.81 69 ASN B C 1
ATOM 1339 O O . ASN B 1 69 ? 36.069 37.133 10.954 1.00 30.67 69 ASN B O 1
ATOM 1344 N N . ASN B 1 70 ? 36.106 38.989 12.238 1.00 32.67 70 ASN B N 1
ATOM 1345 C CA . ASN B 1 70 ? 35.675 38.330 13.470 1.00 30.47 70 ASN B CA 1
ATOM 1346 C C . ASN B 1 70 ? 34.328 37.630 13.303 1.00 31.73 70 ASN B C 1
ATOM 1347 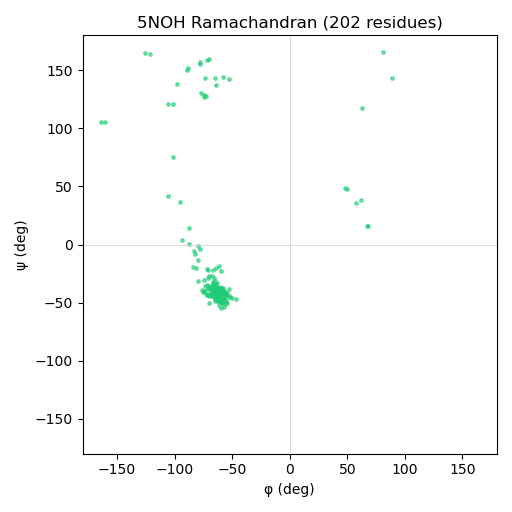O O . ASN B 1 70 ? 34.179 36.444 13.605 1.00 31.37 70 ASN B O 1
ATOM 1352 N N . LYS B 1 71 ? 33.350 38.395 12.830 1.00 31.59 71 LYS B N 1
ATOM 1353 C CA . LYS B 1 71 ? 31.989 37.903 12.634 1.00 32.25 71 LYS B CA 1
ATOM 1354 C C . LYS B 1 71 ? 31.914 36.675 11.720 1.00 27.90 71 LYS B C 1
ATOM 1355 O O . LYS B 1 71 ? 31.314 35.658 12.080 1.00 30.61 71 LYS B O 1
ATOM 1361 N N . GLN B 1 72 ? 32.533 36.751 10.546 1.00 29.67 72 GLN B N 1
ATOM 1362 C CA . GLN B 1 72 ? 32.462 35.632 9.603 1.00 29.99 72 GLN B CA 1
ATOM 1363 C C . GLN B 1 72 ? 33.193 34.399 10.132 1.00 23.43 72 GLN B C 1
ATOM 1364 O O . GLN B 1 72 ? 32.791 33.263 9.855 1.00 27.04 72 GLN B O 1
ATOM 1370 N N . THR B 1 73 ? 34.264 34.618 10.893 1.00 27.82 73 THR B N 1
ATOM 1371 C CA . THR B 1 73 ? 34.984 33.513 11.521 1.00 26.34 73 THR B CA 1
ATOM 1372 C C . THR B 1 73 ? 34.128 32.822 12.586 1.00 23.62 73 THR B C 1
ATOM 1373 O O . THR B 1 73 ? 34.120 31.591 12.695 1.00 22.83 73 THR B O 1
ATOM 1377 N N . ILE B 1 74 ? 33.387 33.605 13.359 1.00 23.92 74 ILE B N 1
ATOM 1378 C CA . ILE B 1 74 ? 32.429 33.017 14.297 1.00 26.84 74 ILE B CA 1
ATOM 1379 C C . ILE B 1 74 ? 31.415 32.153 13.534 1.00 22.67 74 ILE B C 1
ATOM 1380 O O . ILE B 1 74 ? 31.185 30.990 13.900 1.00 26.31 74 ILE B O 1
ATOM 1385 N N . HIS B 1 75 ? 30.853 32.695 12.456 1.00 24.52 75 HIS B N 1
ATOM 1386 C CA . HIS B 1 75 ? 29.897 31.938 11.620 1.00 27.58 75 HIS B CA 1
ATOM 1387 C C . HIS B 1 75 ? 30.510 30.663 11.035 1.00 32.52 75 HIS B C 1
ATOM 1388 O O . HIS B 1 75 ? 29.869 29.600 11.011 1.00 25.03 75 HIS B O 1
ATOM 1395 N N . LEU B 1 76 ? 31.749 30.785 10.558 1.00 26.64 76 LEU B N 1
ATOM 1396 C CA . LEU B 1 76 ? 32.481 29.662 9.972 1.00 25.49 76 LEU B CA 1
ATOM 1397 C C . LEU B 1 76 ? 32.710 28.539 10.980 1.00 22.18 76 LEU B C 1
ATOM 1398 O O . LEU B 1 76 ? 32.469 27.361 10.677 1.00 23.61 76 LEU B O 1
ATOM 1403 N N . LEU B 1 77 ? 33.201 28.900 12.166 1.00 22.98 77 LEU B N 1
ATOM 1404 C CA . LEU B 1 77 ? 33.440 27.922 13.222 1.00 25.04 77 LEU B CA 1
ATOM 1405 C C . LEU B 1 77 ? 32.141 27.195 13.568 1.00 26.54 77 LEU B C 1
ATOM 1406 O O . LEU B 1 77 ? 32.129 25.978 13.775 1.00 25.03 77 LEU B O 1
ATOM 1411 N N . LYS B 1 78 ? 31.051 27.954 13.605 1.00 22.24 78 LYS B N 1
ATOM 1412 C CA . LYS B 1 78 ? 29.727 27.409 13.949 1.00 25.58 78 LYS B CA 1
ATOM 1413 C C . LYS B 1 78 ? 29.205 26.418 12.886 1.00 34.72 78 LYS B C 1
ATOM 1414 O O . LYS B 1 78 ? 28.342 25.586 13.179 1.00 33.18 78 LYS B O 1
ATOM 1420 N N . ARG B 1 79 ? 29.722 26.506 11.658 1.00 30.81 79 ARG B N 1
ATOM 1421 C CA . ARG B 1 79 ? 29.331 25.575 10.589 1.00 28.73 79 ARG B CA 1
ATOM 1422 C C . ARG B 1 79 ? 30.080 24.236 10.649 1.00 34.97 79 ARG B C 1
ATOM 1423 O O . ARG B 1 79 ? 29.637 23.244 10.071 1.00 36.44 79 ARG B O 1
ATOM 1431 N N . LEU B 1 80 ? 31.220 24.212 11.330 1.00 25.06 80 LEU B N 1
ATOM 1432 C CA . LEU B 1 80 ? 31.964 22.964 11.505 1.00 23.83 80 LEU B CA 1
ATOM 1433 C C . LEU B 1 80 ? 31.158 21.968 12.332 1.00 33.44 80 LEU B C 1
ATOM 1434 O O . LEU B 1 80 ? 30.455 22.360 13.264 1.00 31.14 80 LEU B O 1
ATOM 1439 N N . PRO B 1 81 ? 31.246 20.674 11.993 1.00 30.61 81 PRO B N 1
ATOM 1440 C CA . PRO B 1 81 ? 30.639 19.651 12.850 1.00 32.31 81 PRO B CA 1
ATOM 1441 C C . PRO B 1 81 ? 31.216 19.735 14.260 1.00 33.09 81 PRO B C 1
ATOM 1442 O O . PRO B 1 81 ? 32.404 20.061 14.402 1.00 27.71 81 PRO B O 1
ATOM 1446 N N . ALA B 1 82 ? 30.391 19.476 15.273 1.00 33.70 82 ALA B N 1
ATOM 1447 C CA . ALA B 1 82 ? 30.792 19.677 16.670 1.00 33.73 82 ALA B CA 1
ATOM 1448 C C . ALA B 1 82 ? 32.136 19.013 16.998 1.00 30.54 82 ALA B C 1
ATOM 1449 O O . ALA B 1 82 ? 32.994 19.628 17.617 1.00 27.42 82 ALA B O 1
ATOM 1451 N N . ASP B 1 83 ? 32.314 17.766 16.572 1.00 29.42 83 ASP B N 1
ATOM 1452 C CA . ASP B 1 83 ? 33.578 17.055 16.805 1.00 40.90 83 ASP B CA 1
ATOM 1453 C C . ASP B 1 83 ? 34.785 17.782 16.197 1.00 33.18 83 ASP B C 1
ATOM 1454 O O . ASP B 1 83 ? 35.854 17.832 16.800 1.00 36.85 83 ASP B O 1
ATOM 1459 N N . VAL B 1 84 ? 34.599 18.355 15.011 1.00 28.60 84 VAL B N 1
ATOM 1460 C CA . VAL B 1 84 ? 35.648 19.111 14.332 1.00 32.89 84 VAL B CA 1
ATOM 1461 C C . VAL B 1 84 ? 35.927 20.442 15.053 1.00 37.94 84 VAL B C 1
ATOM 1462 O O . VAL B 1 84 ? 37.091 20.827 15.252 1.00 27.41 84 VAL B O 1
ATOM 1466 N N . LEU B 1 85 ? 34.863 21.130 15.458 1.00 28.92 85 LEU B N 1
ATOM 1467 C CA . LEU B 1 85 ? 34.993 22.380 16.213 1.00 29.39 85 LEU B CA 1
ATOM 1468 C C . LEU B 1 85 ? 35.732 22.168 17.545 1.00 29.44 85 LEU B C 1
ATOM 1469 O O . LEU B 1 85 ? 36.556 22.995 17.951 1.00 27.90 85 LEU B O 1
ATOM 1474 N N . LYS B 1 86 ? 35.443 21.059 18.222 1.00 26.16 86 LYS B N 1
ATOM 1475 C CA . LYS B 1 86 ? 36.078 20.779 19.502 1.00 31.06 86 LYS B CA 1
ATOM 1476 C C . LYS B 1 86 ? 37.585 20.571 19.346 1.00 33.39 86 LYS B C 1
ATOM 1477 O O . LYS B 1 86 ? 38.360 21.017 20.185 1.00 33.10 86 LYS B O 1
ATOM 1483 N N . LYS B 1 87 ? 37.996 19.907 18.273 1.00 32.23 87 LYS B N 1
ATOM 1484 C CA . LYS B 1 87 ? 39.423 19.679 18.036 1.00 37.06 87 LYS B CA 1
ATOM 1485 C C . LYS B 1 87 ? 40.128 21.010 17.790 1.00 31.61 87 LYS B C 1
ATOM 1486 O O . LYS B 1 87 ? 41.228 21.262 18.291 1.00 31.68 87 LYS B O 1
ATOM 1492 N N . THR B 1 88 ? 39.463 21.856 17.018 1.00 26.94 88 THR B N 1
ATOM 1493 C CA . THR B 1 88 ? 39.907 23.217 16.735 1.00 29.35 88 THR B CA 1
ATOM 1494 C C . THR B 1 88 ? 40.161 24.006 18.030 1.00 29.92 88 THR B C 1
ATOM 1495 O O . THR B 1 88 ? 41.225 24.608 18.216 1.00 25.69 88 THR B O 1
ATOM 1499 N N . ILE B 1 89 ? 39.180 23.980 18.930 1.00 21.98 89 ILE B N 1
ATOM 1500 C CA . ILE B 1 89 ? 39.268 24.690 20.204 1.00 22.10 89 ILE B CA 1
ATOM 1501 C C . ILE B 1 89 ? 40.398 24.120 21.062 1.00 25.02 89 ILE B C 1
ATOM 1502 O O . ILE B 1 89 ? 41.195 24.866 21.650 1.00 23.03 89 ILE B O 1
ATOM 1507 N N . LYS B 1 90 ? 40.476 22.794 21.109 1.00 20.29 90 LYS B N 1
ATOM 1508 C CA . LYS B 1 90 ? 41.487 22.114 21.905 1.00 27.10 90 LYS B CA 1
ATOM 1509 C C . LYS B 1 90 ? 42.887 22.532 21.474 1.00 31.45 90 LYS B C 1
ATOM 1510 O O . LYS B 1 90 ? 43.749 22.853 22.306 1.00 27.54 90 LYS B O 1
ATOM 1516 N N . ASN B 1 91 ? 43.118 22.526 20.167 1.00 25.98 91 ASN B N 1
ATOM 1517 C CA . ASN B 1 91 ? 44.448 22.857 19.651 1.00 28.05 91 ASN B CA 1
ATOM 1518 C C . ASN B 1 91 ? 44.796 24.318 19.912 1.00 26.70 91 ASN B C 1
ATOM 1519 O O . ASN B 1 91 ? 45.951 24.659 20.180 1.00 29.59 91 ASN B O 1
ATOM 1524 N N . THR B 1 92 ? 43.788 25.175 19.862 1.00 28.28 92 THR B N 1
ATOM 1525 C CA . THR B 1 92 ? 43.989 26.597 20.107 1.00 29.36 92 THR B CA 1
ATOM 1526 C C . THR B 1 92 ? 44.244 26.884 21.597 1.00 27.68 92 THR B C 1
ATOM 1527 O O . THR B 1 92 ? 45.117 27.694 21.937 1.00 28.50 92 THR B O 1
ATOM 1531 N N . LEU B 1 93 ? 43.476 26.231 22.473 1.00 24.15 93 LEU B N 1
ATOM 1532 C CA . LEU B 1 93 ? 43.699 26.309 23.918 1.00 28.00 93 LEU B CA 1
ATOM 1533 C C 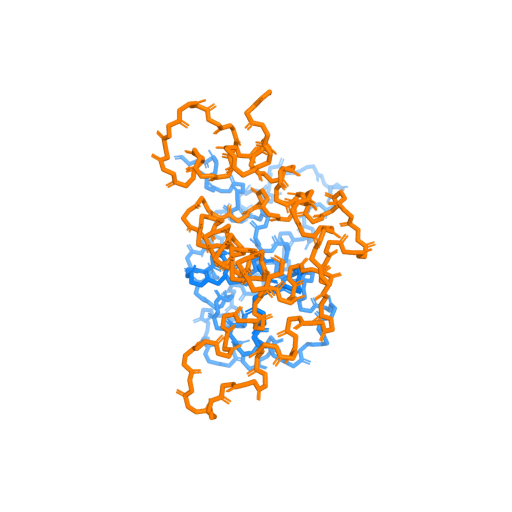. LEU B 1 93 ? 45.097 25.829 24.314 1.00 31.05 93 LEU B C 1
ATOM 1534 O O . LEU B 1 93 ? 45.734 26.420 25.183 1.00 30.32 93 LEU B O 1
ATOM 1539 N N . ASP B 1 94 ? 45.547 24.747 23.683 1.00 27.51 94 ASP B N 1
ATOM 1540 C CA . ASP B 1 94 ? 46.857 24.166 23.946 1.00 32.78 94 ASP B CA 1
ATOM 1541 C C . ASP B 1 94 ? 47.968 25.160 23.672 1.00 35.98 94 ASP B C 1
ATOM 1542 O O . ASP B 1 94 ? 48.959 25.234 24.402 1.00 33.66 94 ASP B O 1
ATOM 1547 N N . ILE B 1 95 ? 47.807 25.913 22.598 1.00 29.89 95 ILE B N 1
ATOM 1548 C CA . ILE B 1 95 ? 48.817 26.878 22.205 1.00 33.95 95 ILE B CA 1
ATOM 1549 C C . ILE B 1 95 ? 48.745 28.115 23.098 1.00 27.63 95 ILE B C 1
ATOM 1550 O O . ILE B 1 95 ? 49.769 28.650 23.526 1.00 29.73 95 ILE B O 1
ATOM 1555 N N . HIS B 1 96 ? 47.529 28.522 23.434 1.00 29.42 96 HIS B N 1
ATOM 1556 C CA . HIS B 1 96 ? 47.322 29.579 24.410 1.00 31.00 96 HIS B CA 1
ATOM 1557 C C . HIS B 1 96 ? 48.021 29.258 25.736 1.00 33.34 96 HIS B C 1
ATOM 1558 O O . HIS B 1 96 ? 48.677 30.119 26.340 1.00 27.97 96 HIS B O 1
ATOM 1565 N N . LYS B 1 97 ? 47.892 28.012 26.179 1.00 25.22 97 LYS B N 1
ATOM 1566 C CA . LYS B 1 97 ? 48.448 27.617 27.461 1.00 29.87 97 LYS B CA 1
ATOM 1567 C C . LYS B 1 97 ? 49.963 27.658 27.433 1.00 31.44 97 LYS B C 1
ATOM 1568 O O . LYS B 1 97 ? 50.588 28.092 28.400 1.00 30.73 97 LYS B O 1
ATOM 1574 N N . SER B 1 98 ? 50.543 27.215 26.321 1.00 34.62 98 SER B N 1
ATOM 1575 C CA . SER B 1 98 ? 51.999 27.184 26.165 1.00 40.62 98 SER B CA 1
ATOM 1576 C C . SER B 1 98 ? 52.590 28.583 26.229 1.00 44.00 98 SER B C 1
ATOM 1577 O O . SER B 1 98 ? 53.566 28.824 26.944 1.00 40.12 98 SER B O 1
ATOM 1580 N N . ILE B 1 99 ? 51.989 29.498 25.472 1.00 31.73 99 ILE B N 1
ATOM 1581 C CA . ILE B 1 99 ? 52.450 30.880 25.425 1.00 40.79 99 ILE B CA 1
ATOM 1582 C C . ILE B 1 99 ? 52.338 31.531 26.792 1.00 45.94 99 ILE B C 1
ATOM 1583 O O . ILE B 1 99 ? 53.268 32.201 27.256 1.00 49.28 99 ILE B O 1
ATOM 1588 N N . THR B 1 100 ? 51.197 31.319 27.441 1.00 36.20 100 THR B N 1
ATOM 1589 C CA . THR B 1 100 ? 50.961 31.875 28.763 1.00 33.43 100 THR B CA 1
ATOM 1590 C C . THR B 1 100 ? 52.013 31.403 29.771 1.00 44.20 100 THR B C 1
ATOM 1591 O O . THR B 1 100 ? 52.608 32.217 30.485 1.00 47.20 100 THR B O 1
ATOM 1595 N N . ILE B 1 101 ? 52.252 30.096 29.814 1.00 41.00 101 ILE B N 1
ATOM 1596 C CA . ILE B 1 101 ? 53.235 29.515 30.731 1.00 42.49 101 ILE B CA 1
ATOM 1597 C C . ILE B 1 101 ? 54.633 30.117 30.547 1.00 46.47 101 ILE B C 1
ATOM 1598 O O . ILE B 1 101 ? 55.362 30.343 31.520 1.00 47.10 101 ILE B O 1
ATOM 1603 N N . ASN B 1 102 ? 55.028 30.313 29.321 1.00 49.83 102 ASN B N 1
ATOM 1604 C CA . ASN B 1 102 ? 56.350 30.785 29.090 1.00 65.80 102 ASN B CA 1
ATOM 1605 C C . ASN B 1 102 ? 56.323 32.284 28.942 1.00 76.38 102 ASN B C 1
ATOM 1606 O O . ASN B 1 102 ? 57.065 32.824 28.161 1.00 82.86 102 ASN B O 1
ATOM 1611 N N . ASN B 1 103 ? 55.462 32.937 29.717 1.00 73.48 103 ASN B N 1
ATOM 1612 C CA . ASN B 1 103 ? 55.297 34.388 29.705 1.00 69.81 103 ASN B CA 1
ATOM 1613 C C . ASN B 1 103 ? 54.597 34.978 30.919 1.00 68.17 103 ASN B C 1
ATOM 1614 O O . ASN B 1 103 ? 54.461 34.356 31.945 1.00 67.07 103 ASN B O 1
#

CATH classification: 1.20.120.1350

Nearest PDB structures (foldseek):
  5nkx-assembly1_A  TM=9.675E-01  e=1.879E-13  human respiratory syncytial virus
  4c3b-assembly2_N  TM=9.785E-01  e=2.775E-13  Human respiratory syncytial virus A2
  5nkx-assembly2_B  TM=9.488E-01  e=1.879E-13  human respiratory syncytial virus
  6g0y-assembly1_F  TM=9.822E-01  e=4.331E-13  Human respiratory syncytial virus A2
  4c3e-assembly4_G  TM=9.805E-01  e=5.721E-13  Human respiratory syncytial virus A2

GO terms:
  GO:0042025 host cell nucleus (C, EXP)
  GO:0030430 host cell cytoplasm (C, EXP)
  GO:0030430 host cell cytoplasm (C, IDA)
  GO:0005515 protein binding (F, IPI)

B-factor: mean 37.86, std 14.32, range [20.0, 112.62]